Protein AF-A0A1M3N1G1-F1 (afdb_monomer_lite)

Structure (mmCIF, N/CA/C/O backbone):
data_AF-A0A1M3N1G1-F1
#
_entry.id   AF-A0A1M3N1G1-F1
#
loop_
_atom_site.group_PDB
_atom_site.id
_atom_site.type_symbol
_atom_site.label_atom_id
_atom_site.label_alt_id
_atom_site.label_comp_id
_atom_site.label_asym_id
_atom_site.label_entity_id
_atom_site.label_seq_id
_atom_site.pdbx_PDB_ins_code
_atom_site.Cartn_x
_atom_site.Cartn_y
_atom_site.Cartn_z
_atom_site.occupancy
_atom_site.B_iso_or_equiv
_atom_site.auth_seq_id
_atom_site.auth_comp_id
_atom_site.auth_asym_id
_atom_site.auth_atom_id
_atom_site.pdbx_PDB_model_num
ATOM 1 N N . MET A 1 1 ? -5.859 -15.012 -60.221 1.00 40.12 1 MET A N 1
ATOM 2 C CA . MET A 1 1 ? 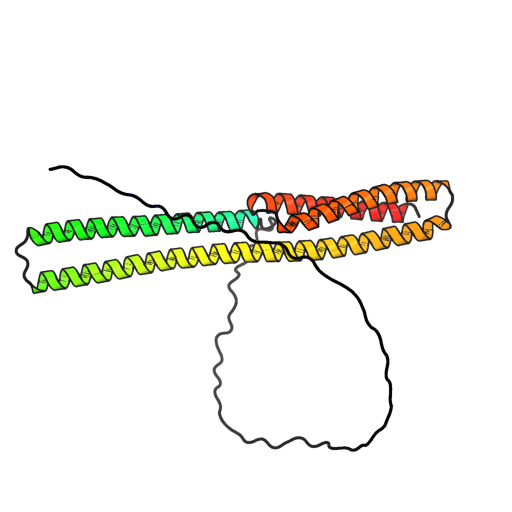-6.497 -16.161 -59.548 1.00 40.12 1 MET A CA 1
ATOM 3 C C . MET A 1 1 ? -6.657 -15.806 -58.085 1.00 40.12 1 MET A C 1
ATOM 5 O O . MET A 1 1 ? -5.671 -15.484 -57.440 1.00 40.12 1 MET A O 1
ATOM 9 N N . ALA A 1 2 ? -7.905 -15.737 -57.632 1.00 44.91 2 ALA A N 1
ATOM 10 C CA . ALA A 1 2 ? -8.282 -15.443 -56.256 1.00 44.91 2 ALA A CA 1
ATOM 11 C C . ALA A 1 2 ? -8.068 -16.668 -55.355 1.00 44.91 2 ALA A C 1
ATOM 13 O O . ALA A 1 2 ? -8.194 -17.787 -55.849 1.00 44.91 2 ALA A O 1
ATOM 14 N N . LEU A 1 3 ? -7.782 -16.433 -54.068 1.00 34.56 3 LEU A N 1
ATOM 15 C CA . LEU A 1 3 ? -8.517 -16.948 -52.896 1.00 34.56 3 LEU A CA 1
ATOM 16 C C . LEU A 1 3 ? -7.761 -16.581 -51.594 1.00 34.56 3 LEU A C 1
ATOM 18 O O . LEU A 1 3 ? -6.683 -17.090 -51.311 1.00 34.56 3 LEU A O 1
ATOM 22 N N . LEU A 1 4 ? -8.359 -15.677 -50.816 1.00 36.34 4 LEU A N 1
ATOM 23 C CA . LEU A 1 4 ? -8.302 -15.605 -49.342 1.00 36.34 4 LEU A CA 1
ATOM 24 C C . LEU A 1 4 ? -9.509 -16.415 -48.799 1.00 36.34 4 LEU A C 1
ATOM 26 O O . LEU A 1 4 ? -10.385 -16.736 -49.608 1.00 36.34 4 LEU A O 1
ATOM 30 N N . PRO A 1 5 ? -9.748 -16.557 -47.475 1.00 57.84 5 PRO A N 1
ATOM 31 C CA . PRO A 1 5 ? -8.885 -16.684 -46.280 1.00 57.84 5 PRO A CA 1
ATOM 32 C C . PRO A 1 5 ? -9.351 -17.868 -45.376 1.00 57.84 5 PRO A C 1
ATOM 34 O O . PRO A 1 5 ? -10.341 -18.514 -45.695 1.00 57.84 5 PRO A O 1
ATOM 37 N N . CYS A 1 6 ? -8.732 -18.117 -44.206 1.00 32.91 6 CYS A N 1
ATOM 38 C CA . CYS A 1 6 ? -9.476 -18.608 -43.025 1.00 32.91 6 CYS A CA 1
ATOM 39 C C . CYS A 1 6 ? -8.719 -18.435 -41.693 1.00 32.91 6 CYS A C 1
ATOM 41 O O . CYS A 1 6 ? -7.525 -18.696 -41.583 1.00 32.91 6 CYS A O 1
ATOM 43 N N . ARG A 1 7 ? -9.484 -17.977 -40.698 1.00 42.09 7 ARG A N 1
ATOM 44 C CA . ARG A 1 7 ? -9.179 -17.635 -39.300 1.00 42.09 7 ARG A CA 1
ATOM 45 C C . ARG A 1 7 ? -9.735 -18.753 -38.394 1.00 42.09 7 ARG A C 1
ATOM 47 O O . ARG A 1 7 ? -10.809 -19.258 -38.705 1.00 42.09 7 ARG A O 1
ATOM 54 N N . ALA A 1 8 ? -9.083 -19.053 -37.272 1.00 39.03 8 ALA A N 1
ATOM 55 C CA . ALA A 1 8 ? -9.649 -19.650 -36.045 1.00 39.03 8 ALA A CA 1
ATOM 56 C C . ALA A 1 8 ? -8.576 -19.435 -34.955 1.00 39.03 8 ALA A C 1
ATOM 58 O O . ALA A 1 8 ? -7.441 -19.847 -35.159 1.00 39.03 8 ALA A O 1
ATOM 59 N N . ASP A 1 9 ? -8.714 -18.604 -33.921 1.00 37.94 9 ASP A N 1
ATOM 60 C CA . ASP A 1 9 ? -9.719 -18.520 -32.851 1.00 37.94 9 ASP A CA 1
ATOM 61 C C . ASP A 1 9 ? -9.834 -19.822 -32.045 1.00 37.94 9 ASP A C 1
ATOM 63 O O . ASP A 1 9 ? -10.419 -20.810 -32.487 1.00 37.94 9 ASP A O 1
ATOM 67 N N . THR A 1 10 ? -9.234 -19.837 -30.853 1.00 39.66 10 THR A N 1
ATOM 68 C CA . THR A 1 10 ? -9.509 -20.852 -29.831 1.00 39.66 10 THR A CA 1
ATOM 69 C C . THR A 1 10 ? -9.445 -20.204 -28.453 1.00 39.66 10 THR A C 1
ATOM 71 O O . THR A 1 10 ? -8.402 -20.074 -27.820 1.00 39.66 10 THR A O 1
ATOM 74 N N . SER A 1 11 ? -10.623 -19.766 -28.025 1.00 32.56 11 SER A N 1
ATOM 75 C CA . SER A 1 11 ? -11.006 -19.516 -26.642 1.00 32.56 11 SER A CA 1
ATOM 76 C C . SER A 1 11 ? -11.078 -20.847 -25.886 1.00 32.56 11 SER A C 1
ATOM 78 O O . SER A 1 11 ? -11.728 -21.780 -26.357 1.00 32.56 11 SER A O 1
ATOM 80 N N . ILE A 1 12 ? -10.458 -20.938 -24.707 1.00 38.16 12 ILE A N 1
ATOM 81 C CA . ILE A 1 12 ? -10.764 -21.988 -23.728 1.00 38.16 12 ILE A CA 1
ATOM 82 C C . ILE A 1 12 ? -11.107 -21.310 -22.404 1.00 38.16 12 ILE A C 1
ATOM 84 O O . ILE A 1 12 ? -10.248 -20.844 -21.660 1.00 38.16 12 ILE A O 1
ATOM 88 N N . ARG A 1 13 ? -12.410 -21.280 -22.129 1.00 39.88 13 ARG A N 1
ATOM 89 C CA . ARG A 1 13 ? -13.014 -21.047 -20.820 1.00 39.88 13 ARG A CA 1
ATOM 90 C C . ARG A 1 13 ? -13.698 -22.358 -20.442 1.00 39.88 13 ARG A C 1
ATOM 92 O O . ARG A 1 13 ? -14.590 -22.793 -21.163 1.00 39.88 13 ARG A O 1
ATOM 99 N N . ALA A 1 14 ? -13.299 -22.978 -19.335 1.00 38.47 14 ALA A N 1
ATOM 100 C CA . ALA A 1 14 ? -14.033 -24.094 -18.747 1.00 38.47 14 ALA A CA 1
ATOM 101 C C . ALA A 1 14 ? -13.992 -24.006 -17.216 1.00 38.47 14 ALA A C 1
ATOM 103 O O . ALA A 1 14 ? -12.973 -24.216 -16.568 1.00 38.47 14 ALA A O 1
ATOM 104 N N . THR A 1 15 ? -15.152 -23.639 -16.689 1.00 40.06 15 THR A N 1
ATOM 105 C CA . THR A 1 15 ? -15.660 -23.773 -15.324 1.00 40.06 15 THR A CA 1
ATOM 106 C C . THR A 1 15 ? -15.926 -25.233 -14.955 1.00 40.06 15 THR A C 1
ATOM 108 O O . THR A 1 15 ? -16.437 -25.955 -15.805 1.00 40.06 15 THR A O 1
ATOM 111 N N . LEU A 1 16 ? -15.700 -25.615 -13.693 1.00 38.41 16 LEU A N 1
ATOM 112 C CA . LEU A 1 16 ? -16.352 -26.697 -12.918 1.00 38.41 16 LEU A CA 1
ATOM 113 C C . LEU A 1 16 ? -15.645 -26.722 -11.545 1.00 38.41 16 LEU A C 1
ATOM 115 O O . LEU A 1 16 ? -14.426 -26.646 -11.508 1.00 38.41 16 LEU A O 1
ATOM 119 N N . GLY A 1 17 ? -16.267 -26.803 -10.374 1.00 32.91 17 GLY A N 1
ATOM 120 C CA . GLY A 1 17 ? -17.639 -27.078 -9.973 1.00 32.91 17 GLY A CA 1
ATOM 121 C C . GLY A 1 17 ? -17.592 -27.563 -8.515 1.00 32.91 17 GLY A C 1
ATOM 122 O O . GLY A 1 17 ? -16.704 -28.332 -8.150 1.00 32.91 17 GLY A O 1
ATOM 123 N N . ASP A 1 18 ? -18.520 -27.070 -7.700 1.00 35.53 18 ASP A N 1
ATOM 124 C CA . ASP A 1 18 ? -18.745 -27.393 -6.287 1.00 35.53 18 ASP A CA 1
ATOM 125 C C . ASP A 1 18 ? -18.712 -28.887 -5.940 1.00 35.53 18 ASP A C 1
ATOM 127 O O . ASP A 1 18 ? -19.325 -29.695 -6.640 1.00 35.53 18 ASP A O 1
ATOM 131 N N . ARG A 1 19 ? -18.165 -29.225 -4.760 1.00 40.94 19 ARG A N 1
ATOM 132 C CA . ARG A 1 19 ? -18.683 -30.316 -3.911 1.00 40.94 19 ARG A CA 1
ATOM 133 C C . ARG A 1 19 ? -18.514 -30.019 -2.417 1.00 40.94 19 ARG A C 1
ATOM 135 O O . ARG A 1 19 ? -17.432 -30.125 -1.852 1.00 40.94 19 ARG A O 1
ATOM 142 N N . LEU A 1 20 ? -19.649 -29.701 -1.799 1.00 39.75 20 LEU A N 1
ATOM 143 C CA . LEU A 1 20 ? -19.955 -29.844 -0.375 1.00 39.75 20 LEU A CA 1
ATOM 144 C C . LEU A 1 20 ? -19.920 -31.323 0.050 1.00 39.75 20 LEU A C 1
ATOM 146 O O . LEU A 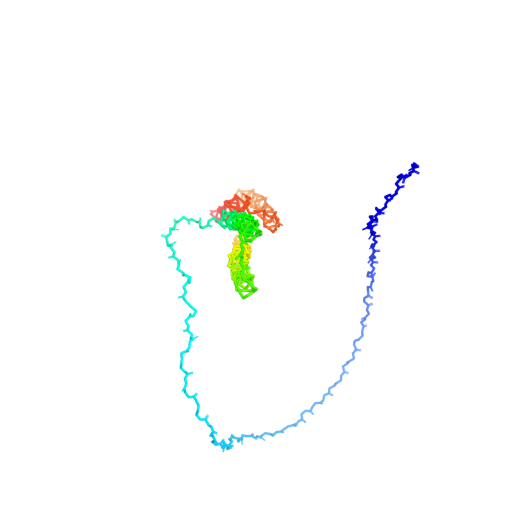1 20 ? -20.287 -32.193 -0.741 1.00 39.75 20 LEU A O 1
ATOM 150 N N . GLY A 1 21 ? -19.604 -31.591 1.323 1.00 32.72 21 GLY A N 1
ATOM 151 C CA . GLY A 1 21 ? -19.980 -32.854 1.970 1.00 32.72 21 GLY A CA 1
ATOM 152 C C . GLY A 1 21 ? -19.136 -33.277 3.173 1.00 32.72 21 GLY A C 1
ATOM 153 O O . GLY A 1 21 ? -18.279 -34.143 3.049 1.00 32.72 21 GLY A O 1
ATOM 154 N N . THR A 1 22 ? -19.431 -32.732 4.354 1.00 39.22 22 THR A N 1
ATOM 155 C CA . THR A 1 22 ? -19.208 -33.394 5.657 1.00 39.22 22 THR A CA 1
ATOM 156 C C . THR A 1 22 ? -20.232 -34.529 5.834 1.00 39.22 22 THR A C 1
ATOM 158 O O . THR A 1 22 ? -21.338 -34.405 5.299 1.00 39.22 22 THR A O 1
ATOM 161 N N . PRO A 1 23 ? -19.937 -35.607 6.597 1.00 47.75 23 PRO A N 1
ATOM 162 C CA . PRO A 1 23 ? -20.416 -35.626 7.991 1.00 47.75 23 PRO A CA 1
ATOM 163 C C . PRO A 1 23 ? -19.590 -36.442 9.026 1.00 47.75 23 PRO A C 1
ATOM 165 O O . PRO A 1 23 ? -18.907 -37.405 8.709 1.00 47.75 23 PRO A O 1
ATOM 168 N N . ALA A 1 24 ? -19.762 -36.024 10.289 1.00 35.22 24 ALA A N 1
ATOM 169 C CA . ALA A 1 24 ? -19.967 -36.784 11.539 1.00 35.22 24 ALA A CA 1
ATOM 170 C C . ALA A 1 24 ? -19.035 -37.937 12.009 1.00 35.22 24 ALA A C 1
ATOM 172 O O . ALA A 1 24 ? -19.050 -39.046 11.495 1.00 35.22 24 ALA A O 1
ATOM 173 N N . ALA A 1 25 ? -18.374 -37.658 13.143 1.00 36.47 25 ALA A N 1
ATOM 174 C CA . ALA A 1 25 ? -18.337 -38.391 14.424 1.00 36.47 25 ALA A CA 1
ATOM 175 C C . ALA A 1 25 ? -18.421 -39.938 14.480 1.00 36.47 25 ALA A C 1
ATOM 177 O O . ALA A 1 25 ? -19.470 -40.527 14.241 1.00 36.47 25 ALA A O 1
ATOM 178 N N . ALA A 1 26 ? -17.386 -40.549 15.074 1.00 37.34 26 ALA A N 1
ATOM 179 C CA . ALA A 1 26 ? -17.490 -41.752 15.908 1.00 37.34 26 ALA A CA 1
ATOM 180 C C . ALA A 1 26 ? -16.392 -41.750 16.994 1.00 37.34 26 ALA A C 1
ATOM 182 O O . ALA A 1 26 ? -15.303 -41.213 16.802 1.00 37.34 26 ALA A O 1
ATOM 183 N N . ARG A 1 27 ? -16.728 -42.300 18.161 1.00 35.31 27 ARG A N 1
ATOM 184 C CA . ARG A 1 27 ? -16.089 -42.151 19.476 1.00 35.31 27 ARG A CA 1
ATOM 185 C C . ARG A 1 27 ? -15.997 -43.538 20.112 1.00 35.31 27 ARG A C 1
ATOM 187 O O . ARG A 1 27 ? -17.064 -44.048 20.401 1.00 35.31 27 ARG A O 1
ATOM 194 N N . GLU A 1 28 ? -14.806 -44.063 20.416 1.00 37.12 28 GLU A N 1
ATOM 195 C CA . GLU A 1 28 ? -14.499 -45.093 21.450 1.00 37.12 28 GLU A CA 1
ATOM 196 C C . GLU A 1 28 ? -12.983 -44.992 21.750 1.00 37.12 28 GLU A C 1
ATOM 198 O O . GLU A 1 28 ? -12.188 -44.965 20.821 1.00 37.12 28 GLU A O 1
ATOM 203 N N . ARG A 1 29 ? -12.501 -44.573 22.931 1.00 37.38 29 ARG A N 1
ATOM 204 C CA . ARG A 1 29 ? -12.307 -45.268 24.227 1.00 37.38 29 ARG A CA 1
ATOM 205 C C . ARG A 1 29 ? -11.554 -46.611 24.168 1.00 37.38 29 ARG A C 1
ATOM 207 O O . ARG A 1 29 ? -12.109 -47.614 23.757 1.00 37.38 29 ARG A O 1
ATOM 214 N N . GLY A 1 30 ? -10.350 -46.617 24.748 1.00 32.62 30 GLY A N 1
ATOM 215 C CA . GLY A 1 30 ? -9.610 -47.802 25.193 1.00 32.62 30 GLY A CA 1
ATOM 216 C C . GLY A 1 30 ? -8.322 -47.389 25.913 1.00 32.62 30 GLY A C 1
ATOM 217 O O . GLY A 1 30 ? -7.432 -46.823 25.291 1.00 32.62 30 GLY A O 1
ATOM 218 N N . ALA A 1 31 ? -8.270 -47.602 27.227 1.00 36.38 31 ALA A N 1
ATOM 219 C CA . ALA A 1 31 ? -7.136 -47.337 28.112 1.00 36.38 31 ALA A CA 1
ATOM 220 C C . ALA A 1 31 ? -6.399 -48.644 28.439 1.00 36.38 31 ALA A C 1
ATOM 222 O O . ALA A 1 31 ? -7.059 -49.677 28.525 1.00 36.38 31 ALA A O 1
ATOM 223 N N . SER A 1 32 ? -5.090 -48.581 28.709 1.00 36.88 32 SER A N 1
ATOM 224 C CA . SER A 1 32 ? -4.394 -49.531 29.595 1.00 36.88 32 SER A CA 1
ATOM 225 C C . SER A 1 32 ? -2.956 -49.088 29.905 1.00 36.88 32 SER A C 1
ATOM 227 O O . SER A 1 32 ? -2.246 -48.587 29.036 1.00 36.88 32 SER A O 1
ATOM 229 N N . ASP A 1 33 ? -2.601 -49.289 31.172 1.00 35.94 33 ASP A N 1
ATOM 230 C CA . ASP A 1 33 ? -1.444 -48.842 31.954 1.00 35.94 33 ASP A CA 1
ATOM 231 C C . ASP A 1 33 ? -0.079 -49.496 31.646 1.00 35.94 33 ASP A C 1
ATOM 233 O O . ASP A 1 33 ? -0.000 -50.549 31.018 1.00 35.94 33 ASP A O 1
ATOM 237 N N . GLY A 1 34 ? 0.973 -48.932 32.267 1.00 33.72 34 GLY A N 1
ATOM 238 C CA . GLY A 1 34 ? 2.071 -49.701 32.885 1.00 33.72 34 GLY A CA 1
ATOM 239 C C . GLY A 1 34 ? 3.484 -49.335 32.401 1.00 33.72 34 GLY A C 1
ATOM 240 O O . GLY A 1 34 ? 3.869 -49.736 31.314 1.00 33.72 34 GLY A O 1
ATOM 241 N N . THR A 1 35 ? 4.250 -48.466 33.077 1.00 34.19 35 THR A N 1
ATOM 242 C CA . THR A 1 35 ? 5.142 -48.720 34.244 1.00 34.19 35 THR A CA 1
ATOM 243 C C . THR A 1 35 ? 6.634 -48.879 33.868 1.00 34.19 35 THR A C 1
ATOM 245 O O . THR A 1 35 ? 7.048 -49.898 33.337 1.00 34.19 35 THR A O 1
ATOM 248 N N . SER A 1 36 ? 7.393 -47.818 34.201 1.00 37.31 36 SER A N 1
ATOM 249 C CA . SER A 1 36 ? 8.794 -47.655 34.677 1.00 37.31 36 SER A CA 1
ATOM 250 C C . SER A 1 36 ? 9.934 -48.636 34.345 1.00 37.31 36 SER A C 1
ATOM 252 O O . SER A 1 36 ? 9.771 -49.838 34.506 1.00 37.31 36 SER A O 1
ATOM 254 N N . ILE A 1 37 ? 11.125 -48.054 34.103 1.00 37.53 37 ILE A N 1
ATOM 255 C CA . ILE A 1 37 ? 12.520 -48.313 34.588 1.00 37.53 37 ILE A CA 1
ATOM 256 C C . ILE A 1 37 ? 13.410 -47.459 33.640 1.00 37.53 37 ILE A C 1
ATOM 258 O O . ILE A 1 37 ? 13.129 -47.438 32.451 1.00 37.53 37 ILE A O 1
ATOM 262 N N . GLY A 1 38 ? 14.445 -46.683 33.968 1.00 31.45 38 GLY A N 1
ATOM 263 C CA . GLY A 1 38 ? 15.331 -46.497 35.115 1.00 31.45 38 GLY A CA 1
ATOM 264 C C . GLY A 1 38 ? 16.732 -46.130 34.563 1.00 31.45 38 GLY A C 1
ATOM 265 O O . GLY A 1 38 ? 17.077 -46.580 33.475 1.00 31.45 38 GLY A O 1
ATOM 266 N N . ALA A 1 39 ? 17.507 -45.367 35.342 1.00 34.88 39 ALA A N 1
ATOM 267 C CA . ALA A 1 39 ? 18.973 -45.188 35.298 1.00 34.88 39 ALA A CA 1
ATOM 268 C C . ALA A 1 39 ? 19.630 -44.224 34.270 1.00 34.88 39 ALA A C 1
ATOM 270 O O . ALA A 1 39 ? 19.704 -44.486 33.074 1.00 34.88 39 ALA A O 1
ATOM 271 N N . ASP A 1 40 ? 20.142 -43.114 34.820 1.00 34.47 40 ASP A N 1
ATOM 272 C CA . ASP A 1 40 ? 21.564 -42.723 34.913 1.00 34.47 40 ASP A 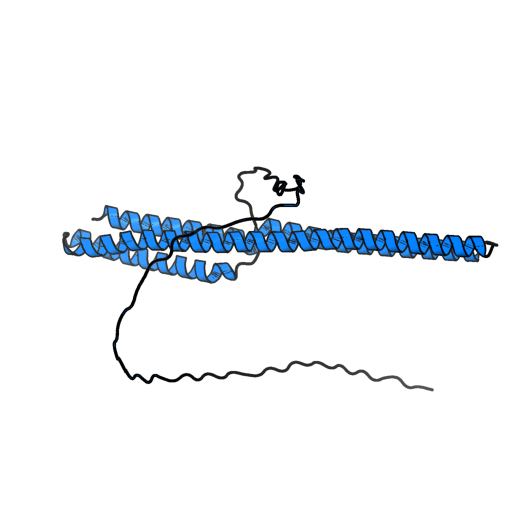CA 1
ATOM 273 C C . ASP A 1 40 ? 22.469 -42.762 33.666 1.00 34.47 40 ASP A C 1
ATOM 275 O O . ASP A 1 40 ? 22.670 -43.800 33.040 1.00 34.47 40 ASP A O 1
ATOM 279 N N . GLY A 1 41 ? 23.154 -41.641 33.391 1.00 35.03 41 GLY A N 1
ATOM 280 C CA . GLY A 1 41 ? 24.261 -41.620 32.429 1.00 35.03 41 GLY A CA 1
ATOM 281 C C . GLY A 1 41 ? 24.756 -40.234 32.021 1.00 35.03 41 GLY A C 1
ATOM 282 O O . GLY A 1 41 ? 24.662 -39.854 30.860 1.00 35.03 41 GLY A O 1
ATOM 283 N N . GLU A 1 42 ? 25.290 -39.478 32.975 1.00 38.66 42 GLU A N 1
ATOM 284 C CA . GLU A 1 42 ? 26.151 -38.317 32.738 1.00 38.66 42 GLU A CA 1
ATOM 285 C C . GLU A 1 42 ? 27.475 -38.781 32.097 1.00 38.66 42 GLU A C 1
ATOM 287 O O . GLU A 1 42 ? 28.118 -39.662 32.658 1.00 38.66 42 GLU A O 1
ATOM 292 N N . LEU A 1 43 ? 27.875 -38.227 30.938 1.00 35.94 43 LEU A N 1
ATOM 293 C CA . LEU A 1 43 ? 29.277 -38.079 30.489 1.00 35.94 43 LEU A CA 1
ATOM 294 C C . LEU A 1 43 ? 29.348 -37.359 29.128 1.00 35.94 43 LEU A C 1
ATOM 296 O O . LEU A 1 43 ? 28.858 -37.832 28.106 1.00 35.94 43 LEU A O 1
ATOM 300 N N . ASN A 1 44 ? 29.989 -36.194 29.144 1.00 36.78 44 ASN A N 1
ATOM 301 C CA . ASN A 1 44 ? 30.371 -35.382 27.985 1.00 36.78 44 ASN A CA 1
ATOM 302 C C . ASN A 1 44 ? 31.825 -35.753 27.548 1.00 36.78 44 ASN A C 1
ATOM 304 O O . ASN A 1 44 ? 32.447 -36.598 28.191 1.00 36.78 44 ASN A O 1
ATOM 308 N N . PRO A 1 45 ? 32.398 -35.191 26.464 1.00 53.19 45 PRO A N 1
ATOM 309 C CA . PRO A 1 45 ? 32.843 -35.920 25.270 1.00 53.19 45 PRO A CA 1
ATOM 310 C C . PRO A 1 45 ? 34.380 -35.956 25.102 1.00 53.19 45 PRO A C 1
ATOM 312 O O . PRO A 1 45 ? 35.112 -35.391 25.917 1.00 53.19 45 PRO A O 1
ATOM 315 N N . PRO A 1 46 ? 34.890 -36.476 23.967 1.00 45.88 46 PRO A N 1
ATOM 316 C CA . PRO A 1 46 ? 36.110 -35.911 23.398 1.00 45.88 46 PRO A CA 1
ATOM 317 C C . PRO A 1 46 ? 35.947 -35.440 21.945 1.00 45.88 46 PRO A C 1
ATOM 319 O O . PRO A 1 46 ? 35.467 -36.143 21.059 1.00 45.88 46 PRO A O 1
ATOM 322 N N . THR A 1 47 ? 36.428 -34.221 21.712 1.00 45.53 47 THR A N 1
ATOM 323 C CA . THR A 1 47 ? 36.738 -33.633 20.402 1.00 45.53 47 THR A CA 1
ATOM 324 C C . THR A 1 47 ? 37.876 -34.406 19.717 1.00 45.53 47 THR A C 1
ATOM 326 O O . THR A 1 47 ? 38.754 -34.937 20.402 1.00 45.53 47 THR A O 1
ATOM 329 N N . PRO A 1 48 ? 37.996 -34.309 18.381 1.00 46.94 48 PRO A N 1
ATOM 330 C CA . PRO A 1 48 ? 39.282 -33.843 17.877 1.00 46.94 48 PRO A CA 1
ATOM 331 C C . PRO A 1 48 ? 39.194 -32.695 16.867 1.00 46.94 48 PRO A C 1
ATOM 333 O O . PRO A 1 48 ? 38.231 -32.483 16.138 1.00 46.94 48 PRO A O 1
ATOM 336 N N . ARG A 1 49 ? 40.288 -31.944 16.933 1.00 37.31 49 ARG A N 1
ATOM 337 C CA . ARG A 1 49 ? 40.682 -30.692 16.298 1.00 37.31 49 ARG A CA 1
ATOM 338 C C . ARG A 1 49 ? 40.607 -30.696 14.768 1.00 37.31 49 ARG A C 1
ATOM 340 O O . ARG A 1 49 ? 41.068 -31.633 14.131 1.00 37.31 49 ARG A O 1
ATOM 347 N N . GLY A 1 50 ? 40.304 -29.512 14.235 1.00 32.03 50 GLY A N 1
ATOM 348 C CA . GLY A 1 50 ? 41.160 -28.901 13.218 1.00 32.03 50 GLY A CA 1
ATOM 349 C C . GLY A 1 50 ? 40.501 -28.623 11.873 1.00 32.03 50 GLY A C 1
ATOM 350 O O . GLY A 1 50 ? 40.586 -29.446 10.977 1.00 32.03 50 GLY A O 1
ATOM 351 N N . GLN A 1 51 ? 39.986 -27.408 11.691 1.00 39.81 51 GLN A N 1
ATOM 352 C CA . GLN A 1 51 ? 40.566 -26.466 10.728 1.00 39.81 51 GLN A CA 1
ATOM 353 C C . GLN A 1 51 ? 39.947 -25.077 10.899 1.00 39.81 51 GLN A C 1
ATOM 355 O O . GLN A 1 51 ? 38.738 -24.879 10.958 1.00 39.81 51 GLN A O 1
ATOM 360 N N . THR A 1 52 ? 40.845 -24.116 11.035 1.00 42.53 52 THR A N 1
ATOM 361 C CA . THR A 1 52 ? 40.618 -22.682 11.091 1.00 42.53 52 THR A CA 1
ATOM 362 C C . THR A 1 52 ? 40.250 -22.146 9.713 1.00 42.53 52 THR A C 1
ATOM 364 O O . THR A 1 52 ? 41.060 -22.264 8.799 1.00 42.53 52 THR A O 1
ATOM 367 N N . MET A 1 53 ? 39.131 -21.434 9.600 1.00 35.62 53 MET A N 1
ATOM 368 C CA . MET A 1 53 ? 39.043 -20.263 8.726 1.00 35.62 53 MET A CA 1
ATOM 369 C C . MET A 1 53 ? 38.283 -19.160 9.460 1.00 35.62 53 MET A C 1
ATOM 371 O O . MET A 1 53 ? 37.061 -19.168 9.568 1.00 35.62 53 MET A O 1
ATOM 375 N N . LYS A 1 54 ? 39.058 -18.226 10.019 1.00 38.62 54 LYS A N 1
ATOM 376 C CA . LYS A 1 54 ? 38.604 -16.883 10.364 1.00 38.62 54 LYS A CA 1
ATOM 377 C C . LYS A 1 54 ? 38.614 -16.055 9.080 1.00 38.62 54 LYS A C 1
ATOM 379 O O . LYS A 1 54 ? 39.674 -15.891 8.489 1.00 38.62 54 LYS A O 1
ATOM 384 N N . LEU A 1 55 ? 37.442 -15.566 8.702 1.00 42.75 55 LEU A N 1
ATOM 385 C CA . LEU A 1 55 ? 37.144 -14.442 7.806 1.00 42.75 55 LEU A CA 1
ATOM 386 C C . LEU A 1 55 ? 35.636 -14.231 8.018 1.00 42.75 55 LEU A C 1
ATOM 388 O O . LEU A 1 55 ? 34.812 -14.916 7.433 1.00 42.75 55 LEU A O 1
ATOM 392 N N . GLU A 1 56 ? 35.208 -13.576 9.096 1.00 40.75 56 GLU A N 1
ATOM 393 C CA . GLU A 1 56 ? 35.124 -12.115 9.193 1.00 40.75 56 GLU A CA 1
ATOM 394 C C . GLU A 1 56 ? 34.874 -11.423 7.846 1.00 40.75 56 GLU A C 1
ATOM 396 O O . GLU A 1 56 ? 35.717 -11.469 6.953 1.00 40.75 56 GLU A O 1
ATOM 401 N N . ARG A 1 57 ? 33.760 -10.672 7.817 1.00 40.22 57 ARG A N 1
ATOM 402 C CA . ARG A 1 57 ? 33.324 -9.669 6.826 1.00 40.22 57 ARG A CA 1
ATOM 403 C C . ARG A 1 57 ? 32.405 -10.184 5.716 1.00 40.22 57 ARG A C 1
ATOM 405 O O . ARG A 1 57 ? 32.859 -10.520 4.637 1.00 40.22 57 ARG A O 1
ATOM 412 N N . LEU A 1 58 ? 31.096 -10.130 5.974 1.00 35.25 58 LEU A N 1
ATOM 413 C CA . LEU A 1 58 ? 30.153 -9.226 5.284 1.00 35.25 58 LEU A CA 1
ATOM 414 C C . LEU A 1 58 ? 28.733 -9.444 5.837 1.00 35.25 58 LEU A C 1
ATOM 416 O O . LEU A 1 58 ? 27.820 -9.902 5.163 1.00 35.25 58 LEU A O 1
ATOM 420 N N . ALA A 1 59 ? 28.554 -9.099 7.111 1.00 43.00 59 ALA A N 1
ATOM 421 C CA . ALA A 1 59 ? 27.251 -8.733 7.643 1.00 43.00 59 ALA A CA 1
ATOM 422 C C . ALA A 1 59 ? 27.201 -7.202 7.671 1.00 43.00 59 ALA A C 1
ATOM 424 O O . ALA A 1 59 ? 27.642 -6.587 8.635 1.00 43.00 59 ALA A O 1
ATOM 425 N N . VAL A 1 60 ? 26.728 -6.595 6.583 1.00 34.59 60 VAL A N 1
ATOM 426 C CA . VAL A 1 60 ? 26.224 -5.212 6.571 1.00 34.59 60 VAL A CA 1
ATOM 427 C C . VAL A 1 60 ? 24.945 -5.221 5.740 1.00 34.59 60 VAL A C 1
ATOM 429 O O . VAL A 1 60 ? 24.874 -4.759 4.607 1.00 34.59 60 VAL A O 1
ATOM 432 N N . VAL A 1 61 ? 23.925 -5.842 6.329 1.00 45.25 61 VAL A N 1
ATOM 433 C CA . VAL A 1 61 ? 22.523 -5.528 6.066 1.00 45.25 61 VAL A CA 1
ATOM 434 C C . VAL A 1 61 ? 22.271 -4.193 6.759 1.00 45.25 61 VAL A C 1
ATOM 436 O O . VAL A 1 61 ? 21.866 -4.183 7.912 1.00 45.25 61 VAL A O 1
ATOM 439 N N . THR A 1 62 ? 22.590 -3.071 6.114 1.00 41.81 62 THR A N 1
ATOM 440 C CA . THR A 1 62 ? 22.189 -1.733 6.585 1.00 41.81 62 THR A CA 1
ATOM 441 C C . THR A 1 62 ? 22.413 -0.681 5.501 1.00 41.81 62 THR A C 1
ATOM 443 O O . THR A 1 62 ? 23.436 -0.007 5.457 1.00 41.81 62 THR A O 1
ATOM 446 N N . ALA A 1 63 ? 21.402 -0.497 4.657 1.00 38.97 63 ALA A N 1
ATOM 447 C CA . ALA A 1 63 ? 21.082 0.811 4.086 1.00 38.97 63 ALA A CA 1
ATOM 448 C C . ALA A 1 63 ? 19.576 0.904 3.777 1.00 38.97 63 ALA A C 1
ATOM 450 O O . ALA A 1 63 ? 19.168 1.379 2.726 1.00 38.97 63 ALA A O 1
ATOM 451 N N . LEU A 1 64 ? 18.734 0.473 4.727 1.00 42.31 64 LEU A N 1
ATOM 452 C CA . LEU A 1 64 ? 17.416 1.086 4.910 1.00 42.31 64 LEU A CA 1
ATOM 453 C C . LEU A 1 64 ? 17.676 2.492 5.463 1.00 42.31 64 LEU A C 1
ATOM 455 O O . LEU A 1 64 ? 17.639 2.728 6.671 1.00 42.31 64 LEU A O 1
ATOM 459 N N . ALA A 1 65 ? 18.063 3.406 4.575 1.00 41.19 65 ALA A N 1
ATOM 460 C CA . ALA A 1 65 ? 18.192 4.812 4.898 1.00 41.19 65 ALA A CA 1
ATOM 461 C C . ALA A 1 65 ? 16.780 5.387 5.038 1.00 41.19 65 ALA A C 1
ATOM 463 O O . ALA A 1 65 ? 16.168 5.852 4.082 1.00 41.19 65 ALA A O 1
ATOM 464 N N . LEU A 1 66 ? 16.278 5.308 6.270 1.00 44.25 66 LEU A N 1
ATOM 465 C CA . LEU A 1 66 ? 15.210 6.140 6.796 1.00 44.25 66 LEU A CA 1
ATOM 466 C C . LEU A 1 66 ? 15.547 7.615 6.536 1.00 44.25 66 LEU A C 1
ATOM 468 O O . LEU A 1 66 ? 16.260 8.246 7.318 1.00 44.25 66 LEU A O 1
ATOM 472 N N . SER A 1 67 ? 15.007 8.189 5.465 1.00 40.94 67 SER A N 1
ATOM 473 C CA . SER A 1 67 ? 14.766 9.624 5.417 1.00 40.94 67 SER A CA 1
ATOM 474 C C . SER A 1 67 ? 13.544 9.906 6.287 1.00 40.94 67 SER A C 1
ATOM 476 O O . SER A 1 67 ? 12.390 9.680 5.927 1.00 40.94 67 SER A O 1
ATOM 478 N N . ALA A 1 68 ? 13.834 10.365 7.500 1.00 40.47 68 ALA A N 1
ATOM 479 C CA . ALA A 1 68 ? 12.869 10.938 8.412 1.00 40.47 68 ALA A CA 1
ATOM 480 C C . ALA A 1 68 ? 12.222 12.179 7.776 1.00 40.47 68 ALA A C 1
ATOM 482 O O . ALA A 1 68 ? 12.709 13.298 7.905 1.00 40.47 68 ALA A O 1
ATOM 483 N N . ALA A 1 69 ? 11.079 11.975 7.135 1.00 36.91 69 ALA A N 1
ATOM 484 C CA . ALA A 1 69 ? 9.955 12.874 7.293 1.00 36.91 69 ALA A CA 1
ATOM 485 C C . ALA A 1 69 ? 8.937 12.109 8.137 1.00 36.91 69 ALA A C 1
ATOM 487 O O . ALA A 1 69 ? 8.359 11.128 7.680 1.00 36.91 69 ALA A O 1
ATOM 488 N N . ALA A 1 70 ? 8.716 12.544 9.377 1.00 36.22 70 ALA A N 1
ATOM 489 C CA . ALA A 1 70 ? 7.538 12.159 10.147 1.00 36.22 70 ALA A CA 1
ATOM 490 C C . ALA A 1 70 ? 6.296 12.835 9.531 1.00 36.22 70 ALA A C 1
ATOM 492 O O . ALA A 1 70 ? 5.650 13.684 10.128 1.00 36.22 70 ALA A O 1
ATOM 493 N N . CYS A 1 71 ? 6.010 12.493 8.281 1.00 42.12 71 CYS A N 1
ATOM 494 C CA . CYS A 1 71 ? 4.666 12.402 7.748 1.00 42.12 71 CYS A CA 1
ATOM 495 C C . CYS A 1 71 ? 4.368 10.905 7.766 1.00 42.12 71 CYS A C 1
ATOM 497 O O . CYS A 1 71 ? 5.239 10.123 7.390 1.00 42.12 71 CYS A O 1
ATOM 499 N N . ALA A 1 72 ? 3.196 10.488 8.250 1.00 57.69 72 ALA A N 1
ATOM 500 C CA . ALA A 1 72 ? 2.791 9.085 8.188 1.00 57.69 72 ALA A CA 1
ATOM 501 C C . ALA A 1 72 ? 3.113 8.538 6.787 1.00 57.69 72 ALA A C 1
ATOM 503 O O . ALA A 1 72 ? 2.634 9.089 5.795 1.00 57.69 72 ALA A O 1
ATOM 504 N N . ALA A 1 73 ? 4.009 7.549 6.705 1.00 68.81 73 ALA A N 1
ATOM 505 C CA . ALA A 1 73 ? 4.455 7.015 5.428 1.00 68.81 73 ALA A CA 1
ATOM 506 C C . ALA A 1 73 ? 3.228 6.496 4.670 1.00 68.81 73 ALA A C 1
ATOM 508 O O . ALA A 1 73 ? 2.566 5.563 5.116 1.00 68.81 73 ALA A O 1
ATOM 509 N N . ASP A 1 74 ? 2.898 7.139 3.554 1.00 85.81 74 ASP A N 1
ATOM 510 C CA . ASP A 1 74 ? 1.751 6.777 2.731 1.00 85.81 74 ASP A CA 1
ATOM 511 C C . ASP A 1 74 ? 2.156 5.610 1.824 1.00 85.81 74 ASP A C 1
ATOM 513 O O . ASP A 1 74 ? 2.703 5.805 0.735 1.00 85.81 74 ASP A O 1
ATOM 517 N N . ARG A 1 75 ? 1.959 4.378 2.311 1.00 91.19 75 ARG A N 1
ATOM 518 C CA . ARG A 1 75 ? 2.349 3.162 1.577 1.00 91.19 75 ARG A CA 1
ATOM 519 C C . ARG A 1 75 ? 1.597 3.003 0.261 1.00 91.19 75 ARG A C 1
ATOM 521 O O . ARG A 1 75 ? 2.171 2.494 -0.696 1.00 91.19 75 ARG A O 1
ATOM 528 N N . GLY A 1 76 ? 0.370 3.516 0.185 1.00 91.06 76 GLY A N 1
ATOM 529 C CA . GLY A 1 76 ? -0.405 3.563 -1.050 1.00 91.06 76 GLY A CA 1
ATOM 530 C C . GLY A 1 76 ? 0.300 4.383 -2.130 1.00 91.06 76 GLY A C 1
ATOM 531 O O . GLY A 1 76 ? 0.537 3.897 -3.238 1.00 91.06 76 GLY A O 1
ATOM 532 N N . LYS A 1 77 ? 0.745 5.596 -1.780 1.00 93.00 77 LYS A N 1
ATOM 533 C CA . LYS A 1 77 ? 1.534 6.449 -2.685 1.00 93.00 77 LYS A CA 1
ATOM 534 C C . LYS A 1 77 ? 2.878 5.842 -3.069 1.00 93.00 77 LYS A C 1
ATOM 536 O O . LYS A 1 77 ? 3.302 6.020 -4.205 1.00 93.00 77 LYS A O 1
ATOM 541 N N . GLN A 1 78 ? 3.547 5.136 -2.158 1.00 93.56 78 GLN A N 1
ATOM 542 C CA . GLN A 1 78 ? 4.828 4.486 -2.465 1.00 93.56 78 GLN A CA 1
ATOM 543 C C . GLN A 1 78 ? 4.671 3.390 -3.519 1.00 93.56 78 GLN A C 1
ATOM 545 O O . GLN A 1 78 ? 5.446 3.355 -4.471 1.00 93.56 78 GLN A O 1
ATOM 550 N N . VAL A 1 79 ? 3.631 2.558 -3.403 1.00 95.75 79 VAL A N 1
ATOM 551 C CA . VAL A 1 79 ? 3.297 1.563 -4.433 1.00 95.75 79 VAL A CA 1
ATOM 552 C C . VAL A 1 79 ? 3.050 2.246 -5.780 1.00 95.75 79 VAL A C 1
ATOM 554 O O . VAL A 1 79 ? 3.627 1.836 -6.783 1.00 95.75 79 VAL A O 1
ATOM 557 N N . LYS A 1 80 ? 2.270 3.334 -5.808 1.00 94.88 80 LYS A N 1
ATOM 558 C CA . LYS A 1 80 ? 2.012 4.084 -7.049 1.00 94.88 80 LYS A CA 1
ATOM 559 C C . LYS A 1 80 ? 3.260 4.716 -7.656 1.00 94.88 80 LYS A C 1
ATOM 561 O O . LYS A 1 80 ? 3.395 4.718 -8.875 1.00 94.88 80 LYS A O 1
ATOM 566 N N . SER A 1 81 ? 4.160 5.244 -6.827 1.00 94.62 81 SER A N 1
ATOM 567 C CA . SER A 1 81 ? 5.438 5.789 -7.294 1.00 94.62 81 SER A CA 1
ATOM 568 C C . SER A 1 81 ? 6.275 4.700 -7.957 1.00 94.62 81 SER A C 1
ATOM 570 O O . SER A 1 81 ? 6.726 4.887 -9.080 1.00 94.62 81 SER A O 1
ATOM 572 N N . ALA A 1 82 ? 6.389 3.532 -7.320 1.00 95.75 82 ALA A N 1
ATOM 573 C CA . ALA A 1 82 ? 7.130 2.404 -7.873 1.00 95.75 82 ALA A CA 1
ATOM 574 C C . ALA A 1 82 ? 6.506 1.877 -9.183 1.00 95.75 82 ALA A C 1
ATOM 576 O O . ALA A 1 82 ? 7.221 1.550 -10.127 1.00 95.75 82 ALA A O 1
ATOM 577 N N . GLU A 1 83 ? 5.171 1.823 -9.286 1.00 95.81 83 GLU A N 1
ATOM 578 C CA . GLU A 1 83 ? 4.477 1.444 -10.530 1.00 95.81 83 GLU A CA 1
ATOM 579 C C . GLU A 1 83 ? 4.730 2.450 -11.666 1.00 95.81 83 GLU A C 1
ATOM 581 O O . GLU A 1 83 ? 4.902 2.061 -12.829 1.00 95.81 83 GLU A O 1
ATOM 586 N N . ALA A 1 84 ? 4.766 3.744 -11.338 1.00 97.06 84 ALA A N 1
ATOM 587 C CA . ALA A 1 84 ? 5.077 4.801 -12.293 1.00 97.06 84 ALA A CA 1
ATOM 588 C C . ALA A 1 84 ? 6.541 4.733 -12.756 1.00 97.06 84 ALA A C 1
ATOM 590 O O . ALA A 1 84 ? 6.800 4.844 -13.955 1.00 97.06 84 ALA A O 1
ATOM 591 N N . GLU A 1 85 ? 7.475 4.490 -11.836 1.00 96.19 85 GLU A N 1
ATOM 592 C CA . GLU A 1 85 ? 8.896 4.286 -12.135 1.00 96.19 85 GLU A CA 1
ATOM 593 C C . GLU A 1 85 ? 9.104 3.064 -13.032 1.00 96.19 85 GLU A C 1
ATOM 595 O O . GLU A 1 85 ? 9.733 3.188 -14.079 1.00 96.19 85 GLU A O 1
ATOM 600 N N . LEU A 1 86 ? 8.476 1.922 -12.728 1.00 96.75 86 LEU A N 1
ATOM 601 C CA . LEU A 1 86 ? 8.518 0.744 -13.601 1.00 96.75 86 LEU A CA 1
ATOM 602 C C . LEU A 1 86 ? 8.008 1.056 -15.012 1.00 96.75 86 LEU A C 1
ATOM 604 O O . LEU A 1 86 ? 8.628 0.670 -16.002 1.00 96.75 86 LEU A O 1
ATOM 608 N N . THR A 1 87 ? 6.889 1.773 -15.113 1.00 97.06 87 THR A N 1
ATOM 609 C CA . THR A 1 87 ? 6.339 2.171 -16.415 1.00 97.06 87 THR A CA 1
ATOM 610 C C . THR A 1 87 ? 7.307 3.084 -17.175 1.00 97.06 87 THR A C 1
ATOM 612 O O . THR A 1 87 ? 7.437 2.957 -18.394 1.00 97.06 87 THR A O 1
ATOM 615 N N . SER A 1 88 ? 7.992 3.989 -16.472 1.00 96.94 88 SER A N 1
ATOM 616 C CA . SER A 1 88 ? 9.008 4.876 -17.045 1.00 96.94 88 SER A CA 1
ATOM 617 C C . SER A 1 88 ? 10.223 4.094 -17.550 1.00 96.94 88 SER A C 1
ATOM 619 O O . SER A 1 88 ? 10.608 4.258 -18.706 1.00 96.94 88 SER A O 1
ATOM 621 N N . GLU A 1 89 ? 10.771 3.187 -16.739 1.00 95.88 89 GLU A N 1
ATOM 622 C CA . GLU A 1 89 ? 11.915 2.338 -17.099 1.00 95.88 89 GLU A CA 1
ATOM 623 C C . GLU A 1 89 ? 11.603 1.438 -18.304 1.00 95.88 89 GLU A C 1
ATOM 625 O O . GLU A 1 89 ? 12.402 1.315 -19.234 1.00 95.88 89 GLU A O 1
ATOM 630 N N . GLU A 1 90 ? 10.398 0.858 -18.366 1.00 96.62 90 GLU A N 1
ATOM 631 C CA . GLU A 1 90 ? 9.969 0.072 -19.528 1.00 96.62 90 GLU A CA 1
ATOM 632 C C . GLU A 1 90 ? 9.856 0.921 -20.803 1.00 96.62 90 GLU A C 1
ATOM 634 O O . GLU A 1 90 ? 10.148 0.436 -21.903 1.00 96.62 90 GLU A O 1
ATOM 639 N N . GLN A 1 91 ? 9.424 2.180 -20.689 1.00 97.50 91 GLN A N 1
ATOM 640 C CA . GLN A 1 91 ? 9.366 3.101 -21.824 1.00 97.50 91 GLN A CA 1
ATOM 641 C C . GLN A 1 91 ? 10.764 3.530 -22.273 1.00 97.50 91 GLN A C 1
ATOM 643 O O . GLN A 1 91 ? 11.029 3.539 -23.478 1.00 97.50 91 GLN A O 1
ATOM 648 N N . GLU A 1 92 ? 11.656 3.834 -21.332 1.00 95.56 92 GLU A N 1
ATOM 649 C CA . GLU A 1 92 ? 13.037 4.216 -21.613 1.00 95.56 92 GLU A CA 1
ATOM 650 C C . GLU A 1 92 ? 13.809 3.072 -22.281 1.00 95.56 92 GLU A C 1
ATOM 652 O O . GLU A 1 92 ? 14.413 3.280 -23.336 1.00 95.56 92 GLU A O 1
ATOM 657 N N . ALA A 1 93 ? 13.715 1.847 -21.754 1.00 95.38 93 ALA A N 1
ATOM 658 C CA . ALA A 1 93 ? 14.345 0.670 -22.350 1.00 95.38 93 ALA A CA 1
ATOM 659 C C . ALA A 1 93 ? 13.867 0.442 -23.798 1.00 95.38 93 ALA A C 1
ATOM 661 O O . ALA A 1 93 ? 14.676 0.237 -24.707 1.00 95.38 93 ALA A O 1
ATOM 662 N N . ARG A 1 94 ? 12.555 0.567 -24.054 1.00 96.06 94 ARG A N 1
ATOM 663 C CA . ARG A 1 94 ? 11.987 0.462 -25.413 1.00 96.06 94 ARG A CA 1
ATOM 664 C C . ARG A 1 94 ? 12.436 1.599 -26.329 1.00 96.06 94 ARG A C 1
ATOM 666 O O . ARG A 1 94 ? 12.604 1.378 -27.529 1.00 96.06 94 ARG A O 1
ATOM 673 N N . ALA A 1 95 ? 12.581 2.814 -25.804 1.00 97.06 95 ALA A N 1
ATOM 674 C CA . ALA A 1 95 ? 13.047 3.961 -26.574 1.00 97.06 95 ALA A CA 1
ATOM 675 C C . ALA A 1 95 ? 14.518 3.790 -26.979 1.00 97.06 95 ALA A C 1
ATOM 677 O O . ALA A 1 95 ? 14.831 3.920 -28.164 1.00 97.06 95 ALA A O 1
ATOM 678 N N . LYS A 1 96 ? 15.386 3.401 -26.034 1.00 95.12 96 LYS A N 1
ATOM 679 C CA . LYS A 1 96 ? 16.805 3.105 -26.285 1.00 95.12 96 LYS A CA 1
ATOM 680 C C . LYS A 1 96 ? 16.979 1.975 -27.296 1.00 95.12 96 LYS A C 1
ATOM 682 O O . LYS A 1 96 ? 17.776 2.109 -28.222 1.00 95.12 96 LYS A O 1
ATOM 687 N N . GLN A 1 97 ? 16.180 0.910 -27.187 1.00 94.31 97 GLN A N 1
ATOM 688 C CA . GLN A 1 97 ? 16.193 -0.182 -28.162 1.00 94.31 97 GLN A CA 1
ATOM 689 C C . GLN A 1 97 ? 15.871 0.318 -29.579 1.00 94.31 97 GLN A C 1
ATOM 691 O O . GLN A 1 97 ? 16.622 0.047 -30.515 1.00 94.31 97 GLN A O 1
ATOM 696 N N . LYS A 1 98 ? 14.786 1.086 -29.746 1.00 96.56 98 LYS A N 1
ATOM 697 C CA . LYS A 1 98 ? 14.395 1.629 -31.059 1.00 96.56 98 LYS A CA 1
ATOM 698 C C . LYS A 1 98 ? 15.435 2.586 -31.631 1.00 96.56 98 LYS A C 1
ATOM 700 O O . LYS A 1 98 ? 15.695 2.566 -32.833 1.00 96.56 98 LYS A O 1
ATOM 705 N N . GLU A 1 99 ? 16.012 3.438 -30.788 1.00 96.38 99 GLU A N 1
ATOM 706 C CA . GLU A 1 99 ? 17.070 4.356 -31.203 1.00 96.38 99 GLU A CA 1
ATOM 707 C C . GLU A 1 99 ? 18.302 3.585 -31.692 1.00 96.38 99 GLU A C 1
ATOM 709 O O . GLU A 1 99 ? 18.863 3.916 -32.740 1.00 96.38 99 GLU A O 1
ATOM 714 N N . LEU A 1 100 ? 18.693 2.533 -30.970 1.00 95.44 100 LEU A N 1
ATOM 715 C CA . LEU A 1 100 ? 19.818 1.693 -31.351 1.00 95.44 100 LEU A CA 1
ATOM 716 C C . LEU A 1 100 ? 19.556 0.943 -32.661 1.00 95.44 100 LEU A C 1
ATOM 718 O O . LEU A 1 100 ? 20.411 0.945 -33.544 1.00 95.44 100 LEU A O 1
ATOM 722 N N . GLU A 1 101 ? 18.375 0.348 -32.829 1.00 94.12 101 GLU A N 1
ATOM 723 C CA . GLU A 1 101 ? 17.990 -0.334 -34.071 1.00 94.12 101 GLU A CA 1
ATOM 724 C C . GLU A 1 101 ? 18.063 0.617 -35.278 1.00 94.12 101 GLU A C 1
ATOM 726 O O . GLU A 1 101 ? 18.653 0.271 -36.305 1.00 94.12 101 GLU A O 1
ATOM 731 N N . ALA A 1 102 ? 17.571 1.853 -35.131 1.00 96.12 102 ALA A N 1
ATOM 732 C CA . ALA A 1 102 ? 17.658 2.874 -36.174 1.00 96.12 102 ALA A CA 1
ATOM 733 C C . ALA A 1 102 ? 19.112 3.285 -36.484 1.00 96.12 102 ALA A C 1
ATOM 735 O O . ALA A 1 102 ? 19.474 3.457 -37.654 1.00 96.12 102 ALA A O 1
ATOM 736 N N . LYS A 1 103 ? 19.969 3.417 -35.459 1.00 94.69 103 LYS A N 1
ATOM 737 C CA . LYS A 1 103 ? 21.409 3.683 -35.640 1.00 94.69 103 LYS A CA 1
ATOM 738 C C . LYS A 1 103 ? 22.087 2.548 -36.406 1.00 94.69 103 LYS A C 1
ATOM 740 O O . LYS A 1 103 ? 22.802 2.815 -37.375 1.00 94.69 103 LYS A O 1
ATOM 745 N N . GLN A 1 104 ? 21.821 1.301 -36.025 1.00 93.31 104 GLN A N 1
ATOM 746 C CA . GLN A 1 104 ? 22.401 0.123 -36.668 1.00 93.31 104 GLN A CA 1
ATOM 747 C C . GLN A 1 104 ? 21.937 -0.031 -38.118 1.00 93.31 104 GLN A C 1
ATOM 749 O O . GLN A 1 104 ? 22.749 -0.353 -38.989 1.00 93.31 104 GLN A O 1
ATOM 754 N N . GLU A 1 105 ? 20.662 0.236 -38.411 1.00 93.06 105 GLU A N 1
ATOM 755 C CA . GLU A 1 105 ? 20.134 0.231 -39.778 1.00 93.06 105 GLU A CA 1
ATOM 756 C C . GLU A 1 105 ? 20.795 1.316 -40.641 1.00 93.06 105 GLU A C 1
ATOM 758 O O . GLU A 1 105 ? 21.278 1.032 -41.743 1.00 93.06 105 GLU A O 1
ATOM 763 N N . ALA A 1 106 ? 20.901 2.544 -40.124 1.00 92.50 106 ALA A N 1
ATOM 764 C CA . ALA A 1 106 ? 21.565 3.641 -40.821 1.00 92.50 106 ALA A CA 1
ATOM 765 C C . ALA A 1 106 ? 23.051 3.340 -41.084 1.00 92.50 106 ALA A C 1
ATOM 767 O O . ALA A 1 106 ? 23.578 3.657 -42.156 1.00 92.50 106 ALA A O 1
ATOM 768 N N . GLU A 1 107 ? 23.735 2.712 -40.130 1.00 89.56 107 GLU A N 1
ATOM 769 C CA . GLU A 1 107 ? 25.132 2.314 -40.270 1.00 89.56 107 GLU A CA 1
ATOM 770 C C . GLU A 1 107 ? 25.310 1.180 -41.290 1.00 89.56 107 GLU A C 1
ATOM 772 O O . GLU A 1 107 ? 26.190 1.271 -42.149 1.00 89.56 107 GLU A O 1
ATOM 777 N N . ARG A 1 108 ? 24.419 0.179 -41.302 1.00 86.38 108 ARG A N 1
ATOM 778 C CA . ARG A 1 108 ? 24.396 -0.875 -42.333 1.00 86.38 108 ARG A CA 1
ATOM 779 C C . ARG A 1 108 ? 24.165 -0.295 -43.727 1.00 86.38 108 ARG A C 1
ATOM 781 O O . ARG A 1 108 ? 24.876 -0.655 -44.666 1.00 86.38 108 ARG A O 1
ATOM 788 N N . ALA A 1 109 ? 23.238 0.653 -43.869 1.00 89.06 109 ALA A N 1
ATOM 789 C CA . ALA A 1 109 ? 22.989 1.336 -45.137 1.00 89.06 109 ALA A CA 1
ATOM 790 C C . ALA A 1 109 ? 24.213 2.146 -45.612 1.00 89.06 109 ALA A C 1
ATOM 792 O O . ALA A 1 109 ? 24.516 2.185 -46.807 1.00 89.06 109 ALA A O 1
ATOM 793 N N . ARG A 1 110 ? 24.958 2.769 -44.686 1.00 86.25 110 ARG A N 1
ATOM 794 C CA . ARG A 1 110 ? 26.225 3.459 -44.994 1.00 86.25 110 ARG A CA 1
ATOM 795 C C . ARG A 1 110 ? 27.330 2.479 -45.391 1.00 86.25 110 ARG A C 1
ATOM 797 O O . ARG A 1 110 ? 28.054 2.759 -46.345 1.00 86.25 110 ARG A O 1
ATOM 804 N N . ALA A 1 111 ? 27.438 1.346 -44.703 1.00 84.69 111 ALA A N 1
ATOM 805 C CA . ALA A 1 111 ? 28.412 0.297 -44.992 1.00 84.69 111 ALA A CA 1
ATOM 806 C C . ALA A 1 111 ? 28.194 -0.337 -46.375 1.00 84.69 111 ALA A C 1
ATOM 808 O O . ALA A 1 111 ? 29.161 -0.603 -47.082 1.00 84.69 111 ALA A O 1
ATOM 809 N N . GLN A 1 112 ? 26.939 -0.504 -46.812 1.00 82.62 112 GLN A N 1
ATOM 810 C CA . GLN A 1 112 ? 26.610 -0.983 -48.163 1.00 82.62 112 GLN A CA 1
ATOM 811 C C . GLN A 1 112 ? 27.021 -0.004 -49.273 1.00 82.62 112 GLN A C 1
ATOM 813 O O . GLN A 1 112 ? 27.329 -0.426 -50.385 1.00 82.62 112 GLN A O 1
ATOM 818 N N . ARG A 1 113 ? 27.028 1.305 -48.988 1.00 83.38 113 ARG A N 1
ATOM 819 C CA . ARG A 1 113 ? 27.420 2.348 -49.953 1.00 83.38 113 ARG A CA 1
ATOM 820 C C . ARG A 1 113 ? 28.933 2.557 -50.041 1.00 83.38 113 ARG A C 1
ATOM 822 O O . ARG A 1 113 ? 29.395 3.166 -51.002 1.00 83.38 113 ARG A O 1
ATOM 829 N N . LYS A 1 114 ? 29.701 2.096 -49.050 1.00 81.94 114 LYS A N 1
ATOM 830 C CA . LYS A 1 114 ? 31.165 2.194 -49.025 1.00 81.94 114 LYS A CA 1
ATOM 831 C C . LYS A 1 114 ? 31.802 0.894 -49.516 1.00 81.94 114 LYS A C 1
ATOM 833 O O . LYS A 1 114 ? 31.315 -0.200 -49.241 1.00 81.94 114 LYS A O 1
ATOM 838 N N . THR A 1 115 ? 32.947 1.004 -50.181 1.00 79.69 115 THR A N 1
ATOM 839 C CA . THR A 1 115 ? 33.837 -0.134 -50.446 1.00 79.69 115 THR A CA 1
ATOM 840 C C . THR A 1 115 ? 34.554 -0.533 -49.151 1.00 79.69 115 THR A C 1
ATOM 842 O O . THR A 1 115 ? 35.726 -0.218 -48.980 1.00 79.69 115 THR A O 1
ATOM 845 N N . MET A 1 116 ? 33.829 -1.148 -48.211 1.00 81.25 116 MET A N 1
ATOM 846 C CA . MET A 1 116 ? 34.422 -1.763 -47.016 1.00 81.25 116 MET A CA 1
ATOM 847 C C . MET A 1 116 ? 35.024 -3.127 -47.351 1.00 81.25 116 MET A C 1
ATOM 849 O O . MET A 1 116 ? 34.430 -3.892 -48.124 1.00 81.25 116 MET A O 1
ATOM 853 N N . THR A 1 117 ? 36.160 -3.440 -46.734 1.00 87.75 117 THR A N 1
ATOM 854 C CA . THR A 1 117 ? 36.758 -4.779 -46.774 1.00 87.75 117 THR A CA 1
ATOM 855 C C . THR A 1 117 ? 35.937 -5.769 -45.940 1.00 87.75 117 THR A C 1
ATOM 857 O O . THR A 1 117 ? 35.065 -5.395 -45.150 1.00 87.75 117 THR A O 1
ATOM 860 N N . GLU A 1 118 ? 36.182 -7.064 -46.128 1.00 85.06 118 GLU A N 1
ATOM 861 C CA . GLU A 1 118 ? 35.490 -8.117 -45.377 1.00 85.06 118 GLU A CA 1
ATOM 862 C C . GLU A 1 118 ? 35.801 -8.061 -43.872 1.00 85.06 118 GLU A C 1
ATOM 864 O O . GLU A 1 118 ? 34.891 -8.207 -43.055 1.00 85.06 118 GLU A O 1
ATOM 869 N N . GLU A 1 119 ? 37.046 -7.743 -43.501 1.00 88.75 119 GLU A N 1
ATOM 870 C CA . GLU A 1 119 ? 37.447 -7.532 -42.104 1.00 88.75 119 GLU A CA 1
ATOM 871 C C . GLU A 1 119 ? 36.712 -6.350 -41.467 1.00 88.75 119 GLU A C 1
ATOM 873 O O . GLU A 1 119 ? 36.187 -6.477 -40.362 1.00 88.75 119 GLU A O 1
ATOM 878 N N . GLU A 1 120 ? 36.596 -5.221 -42.173 1.00 87.50 120 GLU A N 1
ATOM 879 C CA . GLU A 1 120 ? 35.875 -4.049 -41.668 1.00 87.50 120 GLU A CA 1
ATOM 880 C C . GLU A 1 120 ? 34.381 -4.348 -41.460 1.00 87.50 120 GLU A C 1
ATOM 882 O O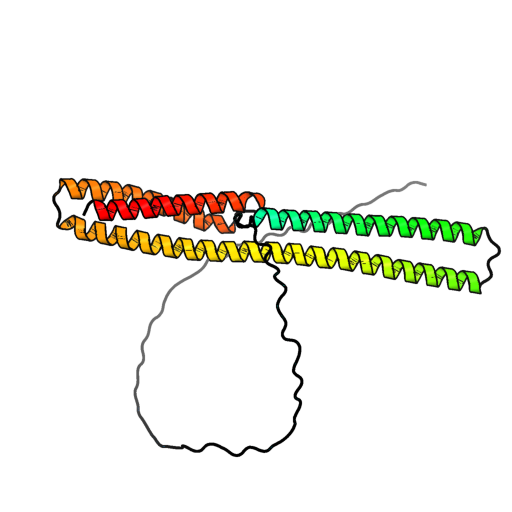 . GLU A 1 120 ? 33.777 -3.868 -40.498 1.00 87.50 120 GLU A O 1
ATOM 887 N N . ARG A 1 121 ? 33.765 -5.158 -42.335 1.00 85.81 121 ARG A N 1
ATOM 888 C CA . ARG A 1 121 ? 32.364 -5.592 -42.177 1.00 85.81 121 ARG A CA 1
ATOM 889 C C . ARG A 1 121 ? 32.188 -6.523 -40.981 1.00 85.81 121 ARG A C 1
ATOM 891 O O . ARG A 1 121 ? 31.222 -6.366 -40.234 1.00 85.81 121 ARG A O 1
ATOM 898 N N . ALA A 1 122 ? 33.107 -7.469 -40.797 1.00 88.81 122 ALA A N 1
ATOM 899 C CA . ALA A 1 122 ? 33.084 -8.380 -39.659 1.00 88.81 122 ALA A CA 1
ATOM 900 C C . ALA A 1 122 ? 33.261 -7.625 -38.330 1.00 88.81 122 ALA A C 1
ATOM 902 O O . ALA A 1 122 ? 32.551 -7.905 -37.363 1.00 88.81 122 ALA A O 1
ATOM 903 N N . ASP A 1 123 ? 34.159 -6.637 -38.286 1.00 91.06 123 ASP A N 1
ATOM 904 C CA . ASP A 1 123 ? 34.388 -5.813 -37.098 1.00 91.06 123 ASP A CA 1
ATOM 905 C C . ASP A 1 123 ? 33.180 -4.916 -36.773 1.00 91.06 123 ASP A C 1
ATOM 907 O O . ASP A 1 123 ? 32.755 -4.829 -35.619 1.00 91.06 123 ASP A O 1
ATOM 911 N N . LEU A 1 124 ? 32.550 -4.328 -37.797 1.00 88.44 124 LEU A N 1
ATOM 912 C CA . LEU A 1 124 ? 31.305 -3.568 -37.655 1.00 88.44 124 LEU A CA 1
ATOM 913 C C . LEU A 1 124 ? 30.174 -4.424 -37.072 1.00 88.44 124 LEU A C 1
ATOM 915 O O . LEU A 1 124 ? 29.502 -4.015 -36.128 1.00 88.44 124 LEU A O 1
ATOM 919 N N . GLN A 1 125 ? 29.978 -5.633 -37.603 1.00 90.25 125 GLN A N 1
ATOM 920 C CA . GLN A 1 125 ? 28.941 -6.541 -37.118 1.00 90.25 125 GLN A CA 1
ATOM 921 C C . GLN A 1 125 ? 29.178 -6.946 -35.657 1.00 90.25 125 GLN A C 1
ATOM 923 O O . GLN A 1 125 ? 28.226 -7.010 -34.875 1.00 90.25 125 GLN A O 1
ATOM 928 N N . ARG A 1 126 ? 30.438 -7.184 -35.267 1.00 93.69 126 ARG A N 1
ATOM 929 C CA . ARG A 1 126 ? 30.800 -7.465 -33.870 1.00 93.69 126 ARG A CA 1
ATOM 930 C C . ARG A 1 126 ? 30.473 -6.284 -32.960 1.00 93.69 126 ARG A C 1
ATOM 932 O O . ARG A 1 126 ? 29.847 -6.499 -31.927 1.00 93.69 126 ARG A O 1
ATOM 939 N N . LYS A 1 127 ? 30.822 -5.058 -33.365 1.00 93.06 127 LYS A N 1
ATOM 940 C CA . LYS A 1 127 ? 30.502 -3.829 -32.619 1.00 93.06 127 LYS A CA 1
ATOM 941 C C . LYS A 1 127 ? 28.999 -3.645 -32.433 1.00 93.06 127 LYS A C 1
ATOM 943 O O . LYS A 1 127 ? 28.561 -3.481 -31.302 1.00 93.06 127 LYS A O 1
ATOM 948 N N . GLN A 1 128 ? 28.210 -3.784 -33.499 1.00 92.94 128 GLN A N 1
ATOM 949 C CA . GLN A 1 128 ? 26.748 -3.692 -33.413 1.00 92.94 128 GLN A CA 1
ATOM 950 C C . GLN A 1 128 ? 26.150 -4.763 -32.496 1.00 92.94 128 GLN A C 1
ATOM 952 O O . GLN A 1 128 ? 25.224 -4.490 -31.738 1.00 92.94 128 GLN A O 1
ATOM 957 N N . THR A 1 129 ? 26.680 -5.987 -32.547 1.00 93.56 129 THR A N 1
ATOM 958 C CA . THR A 1 129 ? 26.205 -7.078 -31.683 1.00 93.56 129 THR A CA 1
ATOM 959 C C . THR A 1 129 ? 26.533 -6.801 -30.215 1.00 93.56 129 THR A C 1
ATOM 961 O O . THR A 1 129 ? 25.686 -7.021 -29.355 1.00 93.56 129 THR A O 1
ATOM 964 N N . ALA A 1 130 ? 27.735 -6.291 -29.929 1.00 94.94 130 ALA A N 1
ATOM 965 C CA . ALA A 1 130 ? 28.148 -5.928 -28.577 1.00 94.94 130 ALA A CA 1
ATOM 966 C C . ALA A 1 130 ? 27.328 -4.752 -28.021 1.00 94.94 130 ALA A C 1
ATOM 968 O O . ALA A 1 130 ? 26.779 -4.872 -26.933 1.00 94.94 130 ALA A O 1
ATOM 969 N N . GLU A 1 131 ? 27.167 -3.671 -28.790 1.00 93.69 131 GLU A N 1
ATOM 970 C CA . GLU A 1 131 ? 26.377 -2.493 -28.395 1.00 93.69 131 GLU A CA 1
ATOM 971 C C . GLU A 1 131 ? 24.895 -2.849 -28.185 1.00 93.69 131 GLU A C 1
ATOM 973 O O . GLU A 1 131 ? 24.255 -2.363 -27.251 1.00 93.69 131 GLU A O 1
ATOM 978 N N . HIS A 1 132 ? 24.352 -3.748 -29.017 1.00 93.62 132 HIS A N 1
ATOM 979 C CA . HIS A 1 132 ? 23.005 -4.289 -28.831 1.00 93.62 132 HIS A CA 1
ATOM 980 C C . HIS A 1 132 ? 22.881 -5.089 -27.542 1.00 93.62 132 HIS A C 1
ATOM 982 O O . HIS A 1 132 ? 21.969 -4.837 -26.760 1.00 93.62 132 HIS A O 1
ATOM 988 N N . ALA A 1 133 ? 23.805 -6.017 -27.295 1.00 95.38 133 ALA A N 1
ATOM 989 C CA . ALA A 1 133 ? 23.795 -6.805 -26.071 1.00 95.38 133 ALA A CA 1
ATOM 990 C C . ALA A 1 133 ? 23.926 -5.920 -24.819 1.00 95.38 133 ALA A C 1
ATOM 992 O O . ALA A 1 133 ? 23.205 -6.140 -23.850 1.00 95.38 133 ALA A O 1
ATOM 993 N N . GLU A 1 134 ? 24.794 -4.907 -24.849 1.00 94.88 134 GLU A N 1
ATOM 994 C CA . GLU A 1 134 ? 24.998 -3.971 -23.738 1.00 94.88 134 GLU A CA 1
ATOM 995 C C . GLU A 1 134 ? 23.749 -3.124 -23.465 1.00 94.88 134 GLU A C 1
ATOM 997 O O . GLU A 1 134 ? 23.275 -3.082 -22.332 1.00 94.88 134 GLU A O 1
ATOM 1002 N N . THR A 1 135 ? 23.155 -2.533 -24.507 1.00 94.00 135 THR A N 1
ATOM 1003 C CA . THR A 1 135 ? 21.947 -1.701 -24.369 1.00 94.00 135 THR A CA 1
ATOM 1004 C C . THR A 1 135 ? 20.757 -2.510 -23.852 1.00 94.00 135 THR A C 1
ATOM 1006 O O . THR A 1 135 ? 20.009 -2.038 -22.995 1.00 94.00 135 THR A O 1
ATOM 1009 N N . MET A 1 136 ? 20.583 -3.742 -24.347 1.00 93.81 136 MET A N 1
ATOM 1010 C CA . MET A 1 136 ? 19.526 -4.632 -23.864 1.00 93.81 136 MET A CA 1
ATOM 1011 C C . MET A 1 136 ? 19.772 -5.043 -22.410 1.00 93.81 136 MET A C 1
ATOM 1013 O O . MET A 1 136 ? 18.843 -4.986 -21.611 1.00 93.81 136 MET A O 1
ATOM 1017 N N . ALA A 1 137 ? 21.010 -5.385 -22.042 1.00 95.88 137 ALA A N 1
ATOM 1018 C CA . ALA A 1 137 ? 21.349 -5.763 -20.671 1.00 95.88 137 ALA A CA 1
ATOM 1019 C C . ALA A 1 137 ? 21.145 -4.610 -19.672 1.00 95.88 137 ALA A C 1
ATOM 1021 O O . ALA A 1 137 ? 20.645 -4.835 -18.570 1.00 95.88 137 ALA A O 1
ATOM 1022 N N . GLU A 1 138 ? 21.498 -3.376 -20.044 1.00 94.00 138 GLU A N 1
ATOM 1023 C CA . GLU A 1 138 ? 21.272 -2.196 -19.202 1.00 94.00 138 GLU A CA 1
ATOM 1024 C C . GLU A 1 138 ? 19.773 -1.911 -19.026 1.00 94.00 138 GLU A C 1
ATOM 1026 O O . GLU A 1 138 ? 19.311 -1.724 -17.898 1.00 94.00 138 GLU A O 1
ATOM 1031 N N . GLY A 1 139 ? 18.995 -1.962 -20.114 1.00 93.12 139 GLY A N 1
ATOM 1032 C CA . GLY A 1 139 ? 17.541 -1.797 -20.057 1.00 93.12 139 GLY A CA 1
ATOM 1033 C C . GLY A 1 139 ? 16.846 -2.892 -19.240 1.00 93.12 139 GLY A C 1
ATOM 1034 O O . GLY A 1 139 ? 15.978 -2.600 -18.418 1.00 93.12 139 GLY A O 1
ATOM 1035 N N . GLU A 1 140 ? 17.251 -4.154 -19.408 1.00 95.38 140 GLU A N 1
ATOM 1036 C CA . GLU A 1 140 ? 16.736 -5.277 -18.616 1.00 95.38 140 GLU A CA 1
ATOM 1037 C C . GLU A 1 140 ? 17.058 -5.124 -17.130 1.00 95.38 140 GLU A C 1
ATOM 1039 O O . GLU A 1 140 ? 16.209 -5.427 -16.289 1.00 95.38 140 GLU A O 1
ATOM 1044 N N . LYS A 1 141 ? 18.253 -4.621 -16.797 1.00 96.44 141 LYS A N 1
ATOM 1045 C CA . LYS A 1 141 ? 18.646 -4.353 -15.415 1.00 96.44 141 LYS A CA 1
ATOM 1046 C C . LYS A 1 141 ? 17.770 -3.269 -14.779 1.00 96.44 141 LYS A C 1
ATOM 1048 O O . LYS A 1 141 ? 17.251 -3.515 -13.693 1.00 96.44 141 LYS A O 1
ATOM 1053 N N . GLY A 1 142 ? 17.562 -2.131 -15.449 1.00 94.19 142 GLY A N 1
ATOM 1054 C CA . GLY A 1 142 ? 16.706 -1.047 -14.939 1.00 94.19 142 GLY A CA 1
ATOM 1055 C C . GLY A 1 142 ? 15.265 -1.510 -14.700 1.00 94.19 142 GLY A C 1
ATOM 1056 O O . GLY A 1 142 ? 14.720 -1.361 -13.606 1.00 94.19 142 GLY A O 1
ATOM 1057 N N . VAL A 1 143 ? 14.682 -2.219 -15.673 1.00 96.94 143 VAL A N 1
ATOM 1058 C CA . VAL A 1 143 ? 13.339 -2.807 -15.536 1.00 96.94 143 VAL A CA 1
ATOM 1059 C C . VAL A 1 143 ? 13.283 -3.850 -14.411 1.00 96.94 143 VAL A C 1
ATOM 1061 O O . VAL A 1 143 ? 12.281 -3.939 -13.699 1.00 96.94 143 VAL A O 1
ATOM 1064 N N . ALA A 1 144 ? 14.327 -4.666 -14.234 1.00 97.06 144 ALA A N 1
ATOM 1065 C CA . ALA A 1 144 ? 14.379 -5.660 -13.163 1.00 97.06 144 ALA A CA 1
ATOM 1066 C C . ALA A 1 144 ? 14.466 -5.017 -11.769 1.00 97.06 144 ALA A C 1
ATOM 1068 O O . ALA A 1 144 ? 13.797 -5.486 -10.844 1.00 97.06 144 ALA A O 1
ATOM 1069 N N . GLU A 1 145 ? 15.250 -3.948 -11.622 1.00 96.25 145 GLU A N 1
ATOM 1070 C CA . GLU A 1 145 ? 15.337 -3.160 -10.388 1.00 96.25 145 GLU A CA 1
ATOM 1071 C C . GLU A 1 145 ? 13.981 -2.511 -10.067 1.00 96.25 145 GLU A C 1
ATOM 1073 O O . GLU A 1 145 ? 13.434 -2.766 -8.993 1.00 96.25 145 GLU A O 1
ATOM 1078 N N . ALA A 1 146 ? 13.337 -1.847 -11.030 1.00 95.56 146 ALA A N 1
ATOM 1079 C CA . ALA A 1 146 ? 12.017 -1.249 -10.814 1.00 95.56 146 ALA A CA 1
ATOM 1080 C C . ALA A 1 146 ? 10.923 -2.288 -10.476 1.00 95.56 146 ALA A C 1
ATOM 1082 O O . ALA A 1 146 ? 10.064 -2.057 -9.622 1.00 95.56 146 ALA A O 1
ATOM 1083 N N . LYS A 1 147 ? 10.963 -3.491 -11.071 1.00 97.12 147 LYS A N 1
ATOM 1084 C CA . LYS A 1 147 ? 10.060 -4.602 -10.691 1.00 97.12 147 LYS A CA 1
ATOM 1085 C C . LYS A 1 147 ? 10.265 -5.049 -9.246 1.00 97.12 147 LYS A C 1
ATOM 1087 O O . LYS A 1 147 ? 9.298 -5.391 -8.552 1.00 97.12 147 LYS A O 1
ATOM 1092 N N . LYS A 1 148 ? 11.518 -5.080 -8.793 1.00 96.81 148 LYS A N 1
ATOM 1093 C CA . LYS A 1 148 ? 11.852 -5.393 -7.404 1.00 96.81 148 LYS A CA 1
ATOM 1094 C C . LYS A 1 148 ? 11.325 -4.307 -6.465 1.00 96.81 148 LYS A C 1
ATOM 1096 O O . LYS A 1 148 ? 10.803 -4.655 -5.404 1.00 96.81 148 LYS A O 1
ATOM 1101 N N . ASP A 1 149 ? 11.392 -3.042 -6.861 1.00 95.56 149 ASP A N 1
ATOM 1102 C CA . ASP A 1 149 ? 10.891 -1.925 -6.056 1.00 95.56 149 ASP A CA 1
ATOM 1103 C C . ASP A 1 149 ? 9.366 -1.960 -5.925 1.00 95.56 149 ASP A C 1
ATOM 1105 O O . ASP A 1 149 ? 8.855 -1.882 -4.807 1.00 95.56 149 ASP A O 1
ATOM 1109 N N . VAL A 1 150 ? 8.636 -2.239 -7.013 1.00 96.31 150 VAL A N 1
ATOM 1110 C CA . VAL A 1 150 ? 7.182 -2.493 -6.962 1.00 96.31 150 VAL A CA 1
ATOM 1111 C C . VAL A 1 150 ? 6.863 -3.636 -5.997 1.00 96.31 150 VAL A C 1
ATOM 1113 O O . VAL A 1 150 ? 6.016 -3.498 -5.114 1.00 96.31 150 VAL A O 1
ATOM 1116 N N . THR A 1 151 ? 7.572 -4.761 -6.120 1.00 97.06 151 THR A N 1
ATOM 1117 C CA . THR A 1 151 ? 7.366 -5.929 -5.247 1.00 97.06 151 THR A CA 1
ATOM 1118 C C . THR A 1 151 ? 7.618 -5.584 -3.778 1.00 97.06 151 THR A C 1
ATOM 1120 O O . THR A 1 151 ? 6.850 -5.984 -2.901 1.00 97.06 151 THR A O 1
ATOM 1123 N N . THR A 1 152 ? 8.673 -4.816 -3.507 1.00 96.12 152 THR A N 1
ATOM 1124 C CA . THR A 1 152 ? 9.036 -4.373 -2.157 1.00 96.12 152 THR A CA 1
ATOM 1125 C C . THR A 1 152 ? 7.971 -3.437 -1.589 1.00 96.12 152 THR A C 1
ATOM 1127 O O . THR A 1 152 ? 7.511 -3.657 -0.471 1.00 96.12 152 THR A O 1
ATOM 1130 N N . ALA A 1 153 ? 7.501 -2.459 -2.367 1.00 95.12 153 ALA A N 1
ATOM 1131 C CA . ALA A 1 153 ? 6.462 -1.525 -1.943 1.00 95.12 153 ALA A CA 1
ATOM 1132 C C . ALA A 1 153 ? 5.146 -2.244 -1.588 1.00 95.12 153 ALA A C 1
ATOM 1134 O O . ALA A 1 153 ? 4.541 -1.960 -0.550 1.00 95.12 153 ALA A O 1
ATOM 1135 N N . TYR A 1 154 ? 4.731 -3.229 -2.394 1.00 95.44 154 TYR A N 1
ATOM 1136 C CA . TYR A 1 154 ? 3.560 -4.056 -2.086 1.00 95.44 154 TYR A CA 1
ATOM 1137 C C . TYR A 1 154 ? 3.749 -4.880 -0.804 1.00 95.44 154 TYR A C 1
ATOM 1139 O O . TYR A 1 154 ? 2.835 -4.944 0.022 1.00 95.44 154 TYR A O 1
ATOM 1147 N N . ALA A 1 155 ? 4.927 -5.479 -0.609 1.00 95.88 155 ALA A N 1
ATOM 1148 C CA . ALA A 1 155 ? 5.233 -6.244 0.598 1.00 95.88 155 ALA A CA 1
ATOM 1149 C C . ALA A 1 155 ? 5.225 -5.363 1.860 1.00 95.88 155 ALA A C 1
ATOM 1151 O O . ALA A 1 155 ? 4.731 -5.782 2.907 1.00 95.88 155 ALA A O 1
ATOM 1152 N N . GLU A 1 156 ? 5.729 -4.132 1.769 1.00 94.44 156 GLU A N 1
ATOM 1153 C CA . GLU A 1 156 ? 5.703 -3.179 2.879 1.00 94.44 156 GLU A CA 1
ATOM 1154 C C . GLU A 1 156 ? 4.285 -2.709 3.222 1.00 94.44 156 GLU A C 1
ATOM 1156 O O . GLU A 1 156 ? 3.954 -2.600 4.406 1.00 94.44 156 GLU A O 1
ATOM 1161 N N . MET A 1 157 ? 3.434 -2.476 2.217 1.00 94.31 157 MET A N 1
ATOM 1162 C CA . MET A 1 157 ? 2.020 -2.155 2.435 1.00 94.31 157 MET A CA 1
ATOM 1163 C C . MET A 1 157 ? 1.279 -3.322 3.109 1.00 94.31 157 MET A C 1
ATOM 1165 O O . MET A 1 157 ? 0.521 -3.105 4.052 1.00 94.31 157 MET A O 1
ATOM 1169 N N . GLU A 1 158 ? 1.527 -4.565 2.687 1.00 94.44 158 GLU A N 1
ATOM 1170 C CA . GLU A 1 158 ? 0.944 -5.757 3.324 1.00 94.44 158 GLU A CA 1
ATOM 1171 C C . GLU A 1 158 ? 1.442 -5.945 4.767 1.00 94.44 158 GLU A C 1
ATOM 1173 O O . GLU A 1 158 ? 0.671 -6.262 5.678 1.00 94.44 158 GLU A O 1
ATOM 1178 N N . LEU A 1 159 ? 2.728 -5.691 5.018 1.00 94.06 159 LEU A N 1
ATOM 1179 C CA . LEU A 1 159 ? 3.275 -5.718 6.372 1.00 94.06 159 LEU A CA 1
ATOM 1180 C C . LEU A 1 159 ? 2.629 -4.649 7.267 1.00 94.06 159 LEU A C 1
ATOM 1182 O O . LEU A 1 159 ? 2.375 -4.899 8.444 1.00 94.06 159 LEU A O 1
ATOM 1186 N N . GLU A 1 160 ? 2.367 -3.453 6.742 1.00 94.12 160 GLU A N 1
ATOM 1187 C CA . GLU A 1 160 ? 1.642 -2.427 7.491 1.00 94.12 160 GLU A CA 1
ATOM 1188 C C . GLU A 1 160 ? 0.196 -2.853 7.766 1.00 94.12 160 GLU A C 1
ATOM 1190 O O . GLU A 1 160 ? -0.277 -2.708 8.893 1.00 94.12 160 GLU A O 1
ATOM 1195 N N . ARG A 1 161 ? -0.479 -3.442 6.776 1.00 94.19 161 ARG A N 1
ATOM 1196 C CA . ARG A 1 161 ? -1.844 -3.957 6.909 1.00 94.19 161 ARG A CA 1
ATOM 1197 C C . ARG A 1 161 ? -1.970 -5.002 8.010 1.00 94.19 161 ARG A C 1
ATOM 1199 O O . ARG A 1 161 ? -2.834 -4.876 8.875 1.00 94.19 161 ARG A O 1
ATOM 1206 N N . THR A 1 162 ? -1.084 -5.992 8.019 1.00 94.38 162 THR A N 1
ATOM 1207 C CA . THR A 1 162 ? -1.077 -7.044 9.049 1.00 94.38 162 THR A CA 1
ATOM 1208 C C . THR A 1 162 ? -0.795 -6.488 10.447 1.00 94.38 162 THR A C 1
ATOM 1210 O O . THR A 1 162 ? -1.429 -6.911 11.416 1.00 94.38 162 THR A O 1
ATOM 1213 N N . LYS A 1 163 ? 0.102 -5.499 10.568 1.00 94.69 163 LYS A N 1
ATOM 1214 C CA . LYS A 1 163 ? 0.362 -4.799 11.838 1.00 94.69 163 LYS A CA 1
ATOM 1215 C C . LYS A 1 163 ? -0.849 -4.000 12.315 1.00 94.69 163 LYS A C 1
ATOM 1217 O O . LYS A 1 163 ? -1.194 -4.100 13.488 1.00 94.69 163 LYS A O 1
ATOM 1222 N N . LEU A 1 164 ? -1.496 -3.253 11.420 1.00 95.12 164 LEU A N 1
ATOM 1223 C CA . LEU A 1 164 ? -2.701 -2.483 11.730 1.00 95.12 164 LEU A CA 1
ATOM 1224 C C . LEU A 1 164 ? -3.844 -3.400 12.179 1.00 95.12 164 LEU A C 1
ATOM 1226 O O . LEU A 1 164 ? -4.522 -3.106 13.155 1.00 95.12 164 LEU A O 1
ATOM 1230 N N . GLU A 1 165 ? -4.039 -4.536 11.508 1.00 96.19 165 GLU A N 1
ATOM 1231 C CA . GLU A 1 165 ? -5.049 -5.519 11.903 1.00 96.19 165 GLU A CA 1
ATOM 1232 C C . GLU A 1 165 ? -4.777 -6.102 13.299 1.00 96.19 165 GLU A C 1
ATOM 1234 O O . GLU A 1 165 ? -5.706 -6.258 14.097 1.00 96.19 165 GLU A O 1
ATOM 1239 N N . ALA A 1 166 ? -3.518 -6.428 13.605 1.00 96.38 166 ALA A N 1
ATOM 1240 C CA . ALA A 1 166 ? -3.133 -6.939 14.917 1.00 96.38 166 ALA A CA 1
ATOM 1241 C C . ALA A 1 166 ? -3.355 -5.894 16.025 1.00 96.38 166 ALA A C 1
ATOM 1243 O O . ALA A 1 166 ? -3.972 -6.217 17.042 1.00 96.38 166 ALA A O 1
ATOM 1244 N N . ASP A 1 167 ? -2.924 -4.649 15.798 1.00 96.38 167 ASP A N 1
ATOM 1245 C CA . ASP A 1 167 ? -3.141 -3.527 16.719 1.00 96.38 167 ASP A CA 1
ATOM 1246 C C . ASP A 1 167 ? -4.639 -3.276 16.953 1.00 96.38 167 ASP A C 1
ATOM 1248 O O . ASP A 1 167 ? -5.108 -3.264 18.093 1.00 96.38 167 ASP A O 1
ATOM 1252 N N . ALA A 1 168 ? -5.431 -3.212 15.881 1.00 97.50 168 ALA A N 1
ATOM 1253 C CA . ALA A 1 168 ? -6.874 -3.023 15.965 1.00 97.50 168 ALA A CA 1
ATOM 1254 C C . ALA A 1 168 ? -7.560 -4.130 16.787 1.00 97.50 168 ALA A C 1
ATOM 1256 O O . ALA A 1 168 ? -8.429 -3.853 17.618 1.00 97.50 168 ALA A O 1
ATOM 1257 N N . LYS A 1 169 ? -7.153 -5.395 16.609 1.00 97.00 169 LYS A N 1
ATOM 1258 C CA . LYS A 1 169 ? -7.659 -6.528 17.406 1.00 97.00 169 LYS A CA 1
ATOM 1259 C C . LYS A 1 169 ? -7.297 -6.404 18.887 1.00 97.00 169 LYS A C 1
ATOM 1261 O O . LYS A 1 169 ? -8.131 -6.721 19.744 1.00 97.00 169 LYS A O 1
ATOM 1266 N N . GLU A 1 170 ? -6.091 -5.939 19.203 1.00 97.88 170 GLU A N 1
ATOM 1267 C CA . GLU A 1 170 ? -5.669 -5.687 20.583 1.00 97.88 170 GLU A CA 1
ATOM 1268 C C . GLU A 1 170 ? -6.511 -4.573 21.226 1.00 97.88 170 GLU A C 1
ATOM 1270 O O . GLU A 1 170 ? -7.061 -4.761 22.317 1.00 97.88 170 GLU A O 1
ATOM 1275 N N . ARG A 1 171 ? -6.683 -3.450 20.521 1.00 98.12 171 ARG A N 1
ATOM 1276 C CA . ARG A 1 171 ? -7.491 -2.299 20.955 1.00 98.12 171 ARG A CA 1
ATOM 1277 C C . ARG A 1 171 ? -8.950 -2.682 21.211 1.00 98.12 171 ARG A C 1
ATOM 1279 O O . ARG A 1 171 ? -9.474 -2.425 22.297 1.00 98.12 171 ARG A O 1
ATOM 1286 N N . ILE A 1 172 ? -9.578 -3.425 20.292 1.00 97.75 172 ILE A N 1
ATOM 1287 C CA . ILE A 1 172 ? -10.931 -3.984 20.487 1.00 97.75 172 ILE A CA 1
ATOM 1288 C C . ILE A 1 172 ? -10.992 -4.869 21.735 1.00 97.75 172 ILE A C 1
ATOM 1290 O O . ILE A 1 172 ? -11.954 -4.794 22.497 1.00 97.75 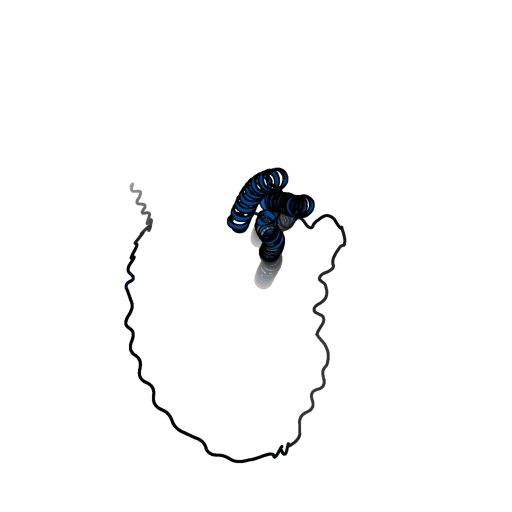172 ILE A O 1
ATOM 1294 N N . THR A 1 173 ? -9.989 -5.721 21.957 1.00 97.88 173 THR A N 1
ATOM 1295 C CA . THR A 1 173 ? -9.969 -6.632 23.111 1.00 97.88 173 THR A CA 1
ATOM 1296 C C . THR A 1 173 ? -9.927 -5.857 24.429 1.00 97.88 173 THR A C 1
ATOM 1298 O O . THR A 1 173 ? -10.699 -6.163 25.341 1.00 97.88 173 THR A O 1
ATOM 1301 N N . LYS A 1 174 ? -9.095 -4.811 24.518 1.00 96.81 174 LYS A N 1
ATOM 1302 C CA . LYS A 1 174 ? -9.031 -3.919 25.689 1.00 96.81 174 LYS A CA 1
ATOM 1303 C C . LYS A 1 174 ? -10.348 -3.171 25.906 1.00 96.81 174 LYS A C 1
ATOM 1305 O O . LYS A 1 174 ? -10.862 -3.146 27.024 1.00 96.81 174 LYS A O 1
ATOM 1310 N N . ALA A 1 175 ? -10.920 -2.612 24.842 1.00 97.25 175 ALA A N 1
ATOM 1311 C CA . ALA A 1 175 ? -12.189 -1.894 24.901 1.00 97.25 175 ALA A CA 1
ATOM 1312 C C . ALA A 1 175 ? -13.348 -2.818 25.339 1.00 97.25 175 ALA A C 1
ATOM 1314 O O . ALA A 1 175 ? -14.156 -2.454 26.194 1.00 97.25 175 ALA A O 1
ATOM 1315 N N . ASN A 1 176 ? -13.375 -4.058 24.837 1.00 96.50 176 ASN A N 1
ATOM 1316 C CA . ASN A 1 176 ? -14.343 -5.081 25.238 1.00 96.50 176 ASN A CA 1
ATOM 1317 C C . ASN A 1 176 ? -14.218 -5.468 26.711 1.00 96.50 176 ASN A C 1
ATOM 1319 O O . ASN A 1 176 ? -15.237 -5.665 27.371 1.00 96.50 176 ASN A O 1
ATOM 1323 N N . ALA A 1 177 ? -12.996 -5.579 27.237 1.00 96.75 177 ALA A N 1
ATOM 1324 C CA . ALA A 1 177 ? -12.785 -5.889 28.647 1.00 96.75 177 ALA A CA 1
ATOM 1325 C C . ALA A 1 177 ? -13.429 -4.822 29.550 1.00 96.75 177 ALA A C 1
ATOM 1327 O O . ALA A 1 177 ? -14.200 -5.176 30.445 1.00 96.75 177 ALA A O 1
ATOM 1328 N N . LYS A 1 178 ? -13.216 -3.532 29.242 1.00 95.12 178 LYS A N 1
ATOM 1329 C CA . LYS A 1 178 ? -13.870 -2.409 29.941 1.00 95.12 178 LYS A CA 1
ATOM 1330 C C . LYS A 1 178 ? -15.398 -2.487 29.837 1.00 95.12 178 LYS A C 1
ATOM 1332 O O . LYS A 1 178 ? -16.096 -2.376 30.842 1.00 95.12 178 LYS A O 1
ATOM 1337 N N . ALA A 1 179 ? -15.937 -2.749 28.644 1.00 95.50 179 ALA A N 1
ATOM 1338 C CA . ALA A 1 179 ? -17.384 -2.852 28.447 1.00 95.50 179 ALA A CA 1
ATOM 1339 C C . ALA A 1 179 ? -18.018 -4.020 29.233 1.00 95.50 179 ALA A C 1
ATOM 1341 O O . ALA A 1 179 ? -19.097 -3.876 29.816 1.00 95.50 179 ALA A O 1
ATOM 1342 N N . VAL A 1 180 ? -17.347 -5.176 29.293 1.00 95.19 180 VAL A N 1
ATOM 1343 C CA . VAL A 1 180 ? -17.785 -6.332 30.095 1.00 95.19 180 VAL A CA 1
ATOM 1344 C C . VAL A 1 180 ? -17.729 -6.017 31.590 1.00 95.19 180 VAL A C 1
ATOM 1346 O O . VAL A 1 180 ? -18.672 -6.340 32.316 1.00 95.19 180 VAL A O 1
ATOM 1349 N N . GLU A 1 181 ? -16.667 -5.362 32.054 1.00 94.00 181 GLU A N 1
ATOM 1350 C CA . GLU A 1 181 ? -16.540 -4.925 33.443 1.00 94.00 181 GLU A CA 1
ATOM 1351 C C . GLU A 1 181 ? -17.661 -3.950 33.831 1.00 94.00 181 GLU A C 1
ATOM 1353 O O . GLU A 1 181 ? -18.335 -4.163 34.846 1.00 94.00 181 GLU A O 1
ATOM 1358 N N . ALA A 1 182 ? -17.938 -2.955 32.985 1.00 93.25 182 ALA A N 1
ATOM 1359 C CA . ALA A 1 182 ? -19.019 -2.001 33.197 1.00 93.25 182 ALA A CA 1
ATOM 1360 C C . ALA A 1 182 ? -20.389 -2.688 33.255 1.00 93.25 182 ALA A C 1
ATOM 1362 O O . ALA A 1 182 ? -21.190 -2.441 34.161 1.00 93.25 182 ALA A O 1
ATOM 1363 N N . LYS A 1 183 ? -20.645 -3.633 32.341 1.00 92.75 183 LYS A N 1
ATOM 1364 C CA . LYS A 1 183 ? -21.865 -4.448 32.358 1.00 92.75 183 LYS A CA 1
ATOM 1365 C C . LYS A 1 183 ? -22.011 -5.221 33.670 1.00 92.75 183 LYS A C 1
ATOM 1367 O O . LYS A 1 183 ? -23.093 -5.200 34.258 1.00 92.75 183 LYS A O 1
ATOM 1372 N N . ASN A 1 184 ? -20.948 -5.870 34.140 1.00 92.69 184 ASN A N 1
ATOM 1373 C CA . ASN A 1 184 ? -20.978 -6.668 35.368 1.00 92.69 184 ASN A CA 1
ATOM 1374 C C . ASN A 1 184 ? -21.226 -5.797 36.609 1.00 92.69 184 ASN A C 1
ATOM 1376 O O . ASN A 1 184 ? -22.080 -6.130 37.433 1.00 92.69 184 ASN A O 1
ATOM 1380 N N . LYS A 1 185 ? -20.544 -4.652 36.717 1.00 91.50 185 LYS A N 1
ATOM 1381 C CA . LYS A 1 185 ? -20.727 -3.700 37.823 1.00 91.50 185 LYS A CA 1
ATOM 1382 C C . LYS A 1 185 ? -22.086 -2.983 37.771 1.00 91.50 185 LYS A C 1
ATOM 1384 O O . LYS A 1 185 ? -22.638 -2.646 38.813 1.00 91.50 185 LYS A O 1
ATOM 1389 N N . SER A 1 186 ? -22.704 -2.832 36.596 1.00 90.50 186 SER A N 1
ATOM 1390 C CA . SER A 1 186 ? -24.018 -2.175 36.462 1.00 90.50 186 SER A CA 1
ATOM 1391 C C . SER A 1 186 ? -25.165 -2.865 37.226 1.00 90.50 186 SER A C 1
ATOM 1393 O O . SER A 1 186 ? -26.196 -2.247 37.516 1.00 90.50 186 SER A O 1
ATOM 1395 N N . ALA A 1 187 ? -25.009 -4.145 37.577 1.00 87.44 187 ALA A N 1
ATOM 1396 C CA . ALA A 1 187 ? -26.011 -4.898 38.327 1.00 87.44 187 ALA A CA 1
ATOM 1397 C C . ALA A 1 187 ? -26.158 -4.418 39.783 1.00 87.44 187 ALA A C 1
ATOM 1399 O O . ALA A 1 187 ? -27.235 -4.569 40.365 1.00 87.44 187 ALA A O 1
ATOM 1400 N N . THR A 1 188 ? -25.112 -3.817 40.358 1.00 90.25 188 THR A N 1
ATOM 1401 C CA . THR A 1 188 ? -25.070 -3.398 41.769 1.00 90.25 188 THR A CA 1
ATOM 1402 C C . THR A 1 188 ? -25.326 -1.903 41.970 1.00 90.25 188 THR A C 1
ATOM 1404 O O . THR A 1 188 ? -25.513 -1.469 43.104 1.00 90.25 188 THR A O 1
ATOM 1407 N N . ILE A 1 189 ? -25.391 -1.118 40.889 1.00 89.88 189 ILE A N 1
ATOM 1408 C CA . ILE A 1 189 ? -25.617 0.334 40.946 1.00 89.88 189 ILE A CA 1
ATOM 1409 C C . ILE A 1 189 ? -27.107 0.708 40.788 1.00 89.88 189 ILE A C 1
ATOM 1411 O O . ILE A 1 189 ? -27.908 -0.115 40.313 1.00 89.88 189 ILE A O 1
ATOM 1415 N N . PRO A 1 190 ? -27.494 1.954 41.147 1.00 91.75 190 PRO A N 1
ATOM 1416 C CA . PRO A 1 190 ? -28.861 2.458 41.011 1.00 91.75 190 PRO A CA 1
ATOM 1417 C C . PRO A 1 190 ? -29.427 2.376 39.584 1.00 91.75 190 PRO A C 1
ATOM 1419 O O . PRO A 1 190 ? -28.701 2.442 38.589 1.00 91.75 190 PRO A O 1
ATOM 1422 N N . SER A 1 191 ? -30.755 2.267 39.474 1.00 90.06 191 SER A N 1
ATOM 1423 C CA . SER A 1 191 ? -31.461 2.036 38.203 1.00 90.06 191 SER A CA 1
ATOM 1424 C C . SER A 1 191 ? -31.228 3.126 37.151 1.00 90.06 191 SER A C 1
ATOM 1426 O O . SER A 1 191 ? -31.140 2.812 35.964 1.00 90.06 191 SER A O 1
ATOM 1428 N N . ASN A 1 192 ? -31.084 4.387 37.567 1.00 87.69 192 ASN A N 1
ATOM 1429 C CA . ASN A 1 192 ? -30.796 5.511 36.676 1.00 87.69 192 ASN A CA 1
ATOM 1430 C C . ASN A 1 192 ? -29.406 5.393 36.025 1.00 87.69 192 ASN A C 1
ATOM 1432 O O . ASN A 1 192 ? -29.301 5.523 34.807 1.00 87.69 192 ASN A O 1
ATOM 1436 N N . LYS A 1 193 ? -28.356 5.084 36.802 1.00 89.69 193 LYS A N 1
ATOM 1437 C CA . LYS A 1 193 ? -27.009 4.835 36.264 1.00 89.69 193 LYS A CA 1
ATOM 1438 C C . LYS A 1 193 ? -26.992 3.600 35.361 1.00 89.69 193 LYS A C 1
ATOM 1440 O O . LYS A 1 193 ? -26.460 3.642 34.257 1.00 89.69 193 LYS A O 1
ATOM 1445 N N . ARG A 1 194 ? -27.666 2.520 35.768 1.00 92.06 194 ARG A N 1
ATOM 1446 C CA . ARG A 1 194 ? -27.788 1.299 34.952 1.00 92.06 194 ARG A CA 1
ATOM 1447 C C . ARG A 1 194 ? -28.429 1.565 33.587 1.00 92.06 194 ARG A C 1
ATOM 1449 O O . ARG A 1 194 ? -27.991 1.002 32.588 1.00 92.06 194 ARG A O 1
ATOM 1456 N N . ALA A 1 195 ? -29.456 2.416 33.526 1.00 91.56 195 ALA A N 1
ATOM 1457 C CA . ALA A 1 195 ? -30.094 2.790 32.265 1.00 91.56 195 ALA A CA 1
ATOM 1458 C C . ALA A 1 195 ? -29.120 3.507 31.315 1.00 91.56 195 ALA A C 1
ATOM 1460 O O . ALA A 1 195 ? -29.106 3.193 30.124 1.00 91.56 195 ALA A O 1
ATOM 1461 N N . LYS A 1 196 ? -28.270 4.401 31.840 1.00 91.75 196 LYS A N 1
ATOM 1462 C CA . LYS A 1 196 ? -27.213 5.054 31.058 1.00 91.75 196 LYS A CA 1
ATOM 1463 C C . LYS A 1 196 ? -26.160 4.065 30.562 1.00 91.75 196 LYS A C 1
ATOM 1465 O O . LYS A 1 196 ? -25.888 4.042 29.368 1.00 91.75 196 LYS A O 1
ATOM 1470 N N . ILE A 1 197 ? -25.648 3.193 31.436 1.00 93.44 197 ILE A N 1
ATOM 1471 C CA . ILE A 1 197 ? -24.682 2.152 31.044 1.00 93.44 197 ILE A CA 1
ATOM 1472 C C . ILE A 1 197 ? -25.263 1.263 29.940 1.00 93.44 197 ILE A C 1
ATOM 1474 O O . ILE A 1 197 ? -24.586 0.966 28.963 1.00 93.44 197 ILE A O 1
ATOM 1478 N N . ASN A 1 198 ? -26.539 0.880 30.033 1.00 92.75 198 ASN A N 1
ATOM 1479 C CA . ASN A 1 198 ? -27.196 0.099 28.983 1.00 92.75 198 ASN A CA 1
ATOM 1480 C C . ASN A 1 198 ? -27.312 0.853 27.647 1.00 92.75 198 ASN A C 1
ATOM 1482 O O . ASN A 1 198 ? -27.280 0.216 26.592 1.00 92.75 198 ASN A O 1
ATOM 1486 N N . ALA A 1 199 ? -27.477 2.179 27.667 1.00 93.38 199 ALA A N 1
ATOM 1487 C CA . ALA A 1 199 ? -27.480 2.997 26.457 1.00 93.38 199 ALA A CA 1
ATOM 1488 C C . ALA A 1 199 ? -26.072 3.091 25.844 1.00 93.38 199 ALA A C 1
ATOM 1490 O O . ALA A 1 199 ? -25.914 2.830 24.650 1.00 93.38 199 ALA A O 1
ATOM 1491 N N . GLU A 1 200 ? -25.049 3.350 26.661 1.00 93.88 200 GLU A N 1
ATOM 1492 C CA . GLU A 1 200 ? -23.651 3.383 26.214 1.00 93.88 200 GLU A CA 1
ATOM 1493 C C . GLU A 1 200 ? -23.169 2.010 25.722 1.00 93.88 200 GLU A C 1
ATOM 1495 O O . GLU A 1 200 ? -22.476 1.938 24.713 1.00 93.88 200 GLU A O 1
ATOM 1500 N N . LEU A 1 201 ? -23.606 0.899 26.329 1.00 95.62 201 LEU A N 1
ATOM 1501 C CA . LEU A 1 201 ? -23.291 -0.454 25.850 1.00 95.62 201 LEU A CA 1
ATOM 1502 C C . LEU A 1 201 ? -23.858 -0.713 24.450 1.00 95.62 201 LEU A C 1
ATOM 1504 O O . LEU A 1 201 ? -23.222 -1.387 23.641 1.00 95.62 201 LEU A O 1
ATOM 1508 N N . LYS A 1 202 ? -25.047 -0.184 24.132 1.00 95.38 202 LYS A N 1
ATOM 1509 C CA . LYS A 1 202 ? -25.602 -0.278 22.771 1.00 95.38 202 LYS A CA 1
ATOM 1510 C C . LYS A 1 202 ? -24.762 0.518 21.773 1.00 95.38 202 LYS A C 1
ATOM 1512 O O . LYS A 1 202 ? -24.496 0.011 20.686 1.00 95.38 202 LYS A O 1
ATOM 1517 N N . ASN A 1 203 ? -24.334 1.725 22.150 1.00 95.25 203 ASN A N 1
ATOM 1518 C CA . ASN A 1 203 ? -23.444 2.556 21.335 1.00 95.25 203 ASN A CA 1
ATOM 1519 C C . ASN A 1 203 ? -22.101 1.844 21.093 1.00 95.25 203 ASN A C 1
ATOM 1521 O O . ASN A 1 203 ? -21.701 1.650 19.946 1.00 95.25 203 ASN A O 1
ATOM 1525 N N . PHE A 1 204 ? -21.482 1.346 22.164 1.00 97.44 204 PHE A N 1
ATOM 1526 C CA . PHE A 1 204 ? -20.251 0.564 22.124 1.00 97.44 204 PHE A CA 1
ATOM 1527 C C . PHE A 1 204 ? -20.358 -0.631 21.167 1.00 97.44 204 PHE A C 1
ATOM 1529 O O . PHE A 1 204 ? -19.535 -0.765 20.265 1.00 97.44 204 PHE A O 1
ATOM 1536 N N . ASN A 1 205 ? -21.406 -1.453 21.291 1.00 97.00 205 ASN A N 1
ATOM 1537 C CA . ASN A 1 205 ? -21.604 -2.616 20.419 1.00 97.00 205 ASN A CA 1
ATOM 1538 C C . ASN A 1 205 ? -21.773 -2.219 18.940 1.00 97.00 205 ASN A C 1
ATOM 1540 O O . ASN A 1 205 ? -21.297 -2.929 18.055 1.00 97.00 205 ASN A O 1
ATOM 1544 N N . SER A 1 206 ? -22.430 -1.088 18.659 1.00 97.00 206 SER A N 1
ATOM 1545 C CA . SER A 1 206 ? -22.565 -0.568 17.291 1.00 97.00 206 SER A CA 1
ATOM 1546 C C . SER A 1 206 ? -21.207 -0.178 16.705 1.00 97.00 206 SER A C 1
ATOM 1548 O O . SER A 1 206 ? -20.886 -0.571 15.584 1.00 97.00 206 SER A O 1
ATOM 1550 N N . LYS A 1 207 ? -20.388 0.551 17.471 1.00 97.25 207 LYS A N 1
ATOM 1551 C CA . LYS A 1 207 ? -19.030 0.935 17.060 1.00 97.25 207 LYS A CA 1
ATOM 1552 C C . LYS A 1 207 ? -18.120 -0.274 16.898 1.00 97.25 207 LYS A C 1
ATOM 1554 O O . LYS A 1 207 ? -17.358 -0.352 15.944 1.00 97.25 207 LYS A O 1
ATOM 1559 N N . GLN A 1 208 ? -18.240 -1.257 17.787 1.00 97.75 208 GLN A N 1
ATOM 1560 C CA . GLN A 1 208 ? -17.484 -2.499 17.693 1.00 97.75 208 GLN A CA 1
ATOM 1561 C C . GLN A 1 208 ? -17.790 -3.231 16.379 1.00 97.75 208 GLN A C 1
ATOM 1563 O O . GLN A 1 208 ? -16.868 -3.682 15.701 1.00 97.75 208 GLN A O 1
ATOM 1568 N N . ALA A 1 209 ? -19.069 -3.327 16.002 1.00 97.44 209 ALA A N 1
ATOM 1569 C CA . ALA A 1 209 ? -19.478 -3.940 14.741 1.00 97.44 209 ALA A CA 1
ATOM 1570 C C . ALA A 1 209 ? -18.938 -3.169 13.523 1.00 97.44 209 ALA A C 1
ATOM 1572 O O . ALA A 1 209 ? -18.498 -3.783 12.548 1.00 97.44 209 ALA A O 1
ATOM 1573 N N . GLU A 1 210 ? -18.921 -1.835 13.587 1.00 97.25 210 GLU A N 1
ATOM 1574 C CA . GLU A 1 210 ? -18.325 -0.998 12.546 1.00 97.25 210 GLU A CA 1
ATOM 1575 C C . GLU A 1 210 ? -16.822 -1.266 12.389 1.00 97.25 210 GLU A C 1
ATOM 1577 O O . GLU A 1 210 ? -16.372 -1.565 11.282 1.00 97.25 210 GLU A O 1
ATOM 1582 N N . VAL A 1 211 ? -16.056 -1.238 13.484 1.00 97.94 211 VAL A N 1
ATOM 1583 C CA . VAL A 1 211 ? -14.612 -1.517 13.462 1.00 97.94 211 VAL A CA 1
ATOM 1584 C C . VAL A 1 211 ? -14.338 -2.922 12.913 1.00 97.94 211 VAL A C 1
ATOM 1586 O O . VAL A 1 211 ? -13.478 -3.093 12.051 1.00 97.94 211 VAL A O 1
ATOM 1589 N N . GLN A 1 212 ? -15.093 -3.938 13.341 1.00 97.06 212 GLN A N 1
ATOM 1590 C CA . GLN A 1 212 ? -14.942 -5.310 12.832 1.00 97.06 212 GLN A CA 1
ATOM 1591 C C . GLN A 1 212 ? -15.210 -5.414 11.323 1.00 97.06 212 GLN A C 1
ATOM 1593 O O . GLN A 1 212 ? -14.503 -6.137 10.612 1.00 97.06 212 GLN A O 1
ATOM 1598 N N . SER A 1 213 ? -16.206 -4.678 10.824 1.00 96.38 213 SER A N 1
ATOM 1599 C CA . SER A 1 213 ? -16.487 -4.581 9.391 1.00 96.38 213 SER A CA 1
ATOM 1600 C C . SER A 1 213 ? -15.327 -3.924 8.637 1.00 96.38 213 SER A C 1
ATOM 1602 O O . SER A 1 213 ? -14.896 -4.429 7.600 1.00 96.38 213 SER A O 1
ATOM 1604 N N . GLN A 1 214 ? -14.767 -2.837 9.172 1.00 96.94 214 GLN A N 1
ATOM 1605 C CA . GLN A 1 214 ? -13.628 -2.151 8.562 1.00 96.94 214 GLN A CA 1
ATOM 1606 C C . GL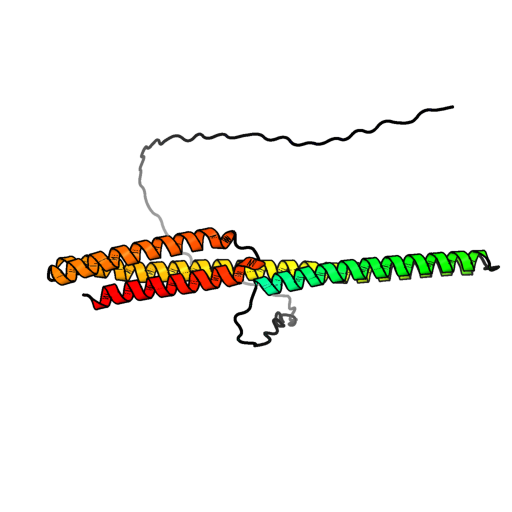N A 1 214 ? -12.373 -3.036 8.528 1.00 96.94 214 GLN A C 1
ATOM 1608 O O . GLN A 1 214 ? -11.766 -3.162 7.466 1.00 96.94 214 GLN A O 1
ATOM 1613 N N . ILE A 1 215 ? -12.050 -3.740 9.622 1.00 96.19 215 ILE A N 1
ATOM 1614 C CA . ILE A 1 215 ? -10.948 -4.720 9.667 1.00 96.19 215 ILE A CA 1
ATOM 1615 C C . ILE A 1 215 ? -11.122 -5.789 8.584 1.00 96.19 215 ILE A C 1
ATOM 1617 O O . ILE A 1 215 ? -10.190 -6.078 7.838 1.00 96.19 215 ILE A O 1
ATOM 1621 N N . SER A 1 216 ? -12.331 -6.339 8.446 1.00 93.50 216 SER A N 1
ATOM 1622 C CA . SER A 1 216 ? -12.621 -7.379 7.447 1.00 93.50 216 SER A CA 1
ATOM 1623 C C . SER A 1 216 ? -12.429 -6.893 6.003 1.00 93.50 216 SER A C 1
ATOM 1625 O O . SER A 1 216 ? -12.193 -7.701 5.105 1.00 93.50 216 SER A O 1
ATOM 1627 N N . ASN A 1 217 ? -12.512 -5.579 5.775 1.00 93.38 217 ASN A N 1
ATOM 1628 C CA . ASN A 1 217 ? -12.336 -4.956 4.467 1.00 93.38 217 ASN A CA 1
ATOM 1629 C C . ASN A 1 217 ? -10.904 -4.452 4.205 1.00 93.38 217 ASN A C 1
ATOM 1631 O O . ASN A 1 217 ? -10.589 -4.191 3.046 1.00 93.38 217 ASN A O 1
ATOM 1635 N N . LEU A 1 218 ? -10.019 -4.379 5.213 1.00 91.44 218 LEU A N 1
ATOM 1636 C CA . LEU A 1 218 ? -8.629 -3.912 5.046 1.00 91.44 218 LEU A CA 1
ATOM 1637 C C . LEU A 1 218 ? -7.854 -4.706 3.986 1.00 91.44 218 LEU A C 1
ATOM 1639 O O . LEU A 1 218 ? -7.086 -4.132 3.215 1.00 91.44 218 LEU A O 1
ATOM 1643 N N . SER A 1 219 ? -8.063 -6.026 3.936 1.00 88.44 219 SER A N 1
ATOM 1644 C CA . SER A 1 219 ? -7.429 -6.931 2.961 1.00 88.44 219 SER A CA 1
ATOM 1645 C C . SER A 1 219 ? -7.805 -6.634 1.509 1.00 88.44 219 SER A C 1
ATOM 1647 O O . SER A 1 219 ? -7.099 -7.048 0.595 1.00 88.44 219 SER A O 1
ATOM 1649 N N . ARG A 1 220 ? -8.904 -5.905 1.290 1.00 89.75 220 ARG A N 1
ATOM 1650 C CA . ARG A 1 220 ? -9.404 -5.532 -0.037 1.00 89.75 220 ARG A CA 1
ATOM 1651 C C . ARG A 1 220 ? -9.012 -4.117 -0.448 1.00 89.75 220 ARG A C 1
ATOM 1653 O O . ARG A 1 220 ? -9.231 -3.766 -1.601 1.00 89.75 220 ARG A O 1
ATOM 1660 N N . SER A 1 221 ? -8.459 -3.318 0.464 1.00 92.56 221 SER A N 1
ATOM 1661 C CA . SER A 1 221 ? -8.067 -1.940 0.174 1.00 92.56 221 SER A CA 1
ATOM 1662 C C . SER A 1 221 ? -6.944 -1.909 -0.855 1.00 92.56 221 SER A C 1
ATOM 1664 O O . SER A 1 221 ? -5.877 -2.495 -0.646 1.00 92.56 221 SER A O 1
ATOM 1666 N N . THR A 1 222 ? -7.186 -1.206 -1.954 1.00 94.19 222 THR A N 1
ATOM 1667 C CA . THR A 1 222 ? -6.180 -0.960 -2.992 1.00 94.19 222 THR A CA 1
ATOM 1668 C C . THR A 1 222 ? -5.137 0.065 -2.524 1.00 94.19 222 THR A C 1
ATOM 1670 O O . THR A 1 222 ? -5.364 0.751 -1.523 1.00 94.19 222 THR A O 1
ATOM 1673 N N . PRO A 1 223 ? -3.999 0.222 -3.233 1.00 93.62 223 PRO A N 1
ATOM 1674 C CA . PRO A 1 223 ? -3.038 1.281 -2.925 1.00 93.62 223 PRO A CA 1
ATOM 1675 C C . PRO A 1 223 ? -3.668 2.682 -2.891 1.00 93.62 223 PRO A C 1
ATOM 1677 O O . PRO A 1 223 ? -3.315 3.486 -2.036 1.00 93.62 223 PRO A O 1
ATOM 1680 N N . ASP A 1 224 ? -4.636 2.958 -3.769 1.00 92.00 224 ASP A N 1
ATOM 1681 C CA . ASP A 1 224 ? -5.319 4.257 -3.839 1.00 92.00 224 ASP A CA 1
ATOM 1682 C C . ASP A 1 224 ? -6.192 4.536 -2.607 1.00 92.00 224 ASP A C 1
ATOM 1684 O O . ASP A 1 224 ? -6.310 5.674 -2.156 1.00 92.00 224 ASP A O 1
ATOM 1688 N N . GLU A 1 225 ? -6.782 3.489 -2.034 1.00 93.75 225 GLU A N 1
ATOM 1689 C CA . GLU A 1 225 ? -7.707 3.585 -0.901 1.00 93.75 225 GLU A CA 1
ATOM 1690 C C . GLU A 1 225 ? -7.005 3.413 0.452 1.00 93.75 225 GLU A C 1
ATOM 1692 O O . GLU A 1 225 ? -7.590 3.720 1.491 1.00 93.75 225 GLU A O 1
ATOM 1697 N N . TRP A 1 226 ? -5.766 2.904 0.462 1.00 93.62 226 TRP A N 1
ATOM 1698 C CA . TRP A 1 226 ? -5.073 2.450 1.671 1.00 93.62 226 TRP A CA 1
ATOM 1699 C C . TRP A 1 226 ? -5.036 3.509 2.776 1.00 93.62 226 TRP A C 1
ATOM 1701 O O . TRP A 1 226 ? -5.409 3.243 3.920 1.00 93.62 226 TRP A O 1
ATOM 1711 N N . THR A 1 227 ? -4.640 4.730 2.426 1.00 91.94 227 THR A N 1
ATOM 1712 C CA . THR A 1 227 ? -4.496 5.832 3.384 1.00 91.94 227 THR A CA 1
ATOM 1713 C C . THR A 1 227 ? -5.830 6.246 3.997 1.00 91.94 227 THR A C 1
ATOM 1715 O O . THR A 1 227 ? -5.903 6.511 5.199 1.00 91.94 227 THR A O 1
ATOM 1718 N N . GLU A 1 228 ? -6.903 6.262 3.204 1.00 92.69 228 GLU A N 1
ATOM 1719 C CA . GLU A 1 228 ? -8.241 6.560 3.712 1.00 92.69 228 GLU A CA 1
ATOM 1720 C C . GLU A 1 228 ? -8.766 5.422 4.593 1.00 92.69 228 GLU A C 1
ATOM 1722 O O . GLU A 1 228 ? -9.270 5.681 5.687 1.00 92.69 228 GLU A O 1
ATOM 1727 N N . ALA A 1 229 ? -8.599 4.169 4.159 1.00 95.12 229 ALA A N 1
ATOM 1728 C CA . ALA A 1 229 ? -9.026 2.990 4.905 1.00 95.12 229 ALA A CA 1
ATOM 1729 C C . ALA A 1 229 ? -8.352 2.913 6.284 1.00 95.12 229 ALA A C 1
ATOM 1731 O O . ALA A 1 229 ? -9.037 2.720 7.291 1.00 95.12 229 ALA A O 1
ATOM 1732 N N . LYS A 1 230 ? -7.034 3.144 6.339 1.00 94.31 230 LYS A N 1
ATOM 1733 C CA . LYS A 1 230 ? -6.269 3.221 7.587 1.00 94.31 230 LYS A CA 1
ATOM 1734 C C . LYS A 1 230 ? -6.787 4.336 8.496 1.00 94.31 230 LYS A C 1
ATOM 1736 O O . LYS A 1 230 ? -7.166 4.072 9.631 1.00 94.31 230 LYS A O 1
ATOM 1741 N N . ALA A 1 231 ? -6.886 5.562 7.981 1.00 94.31 231 ALA A N 1
ATOM 1742 C CA . ALA A 1 231 ? -7.336 6.705 8.775 1.00 94.31 231 ALA A CA 1
ATOM 1743 C C . ALA A 1 231 ? -8.790 6.564 9.258 1.00 94.31 231 ALA A C 1
ATOM 1745 O O . ALA A 1 231 ? -9.159 7.106 10.299 1.00 94.31 231 ALA A O 1
ATOM 1746 N N . LYS A 1 232 ? -9.648 5.885 8.492 1.00 95.62 232 LYS A N 1
ATOM 1747 C CA . LYS A 1 232 ? -11.018 5.576 8.905 1.00 95.62 232 LYS A CA 1
ATOM 1748 C C . LYS A 1 232 ? -11.028 4.581 10.066 1.00 95.62 232 LYS A C 1
ATOM 1750 O O . LYS A 1 232 ? -11.702 4.850 11.057 1.00 95.62 232 LYS A O 1
ATOM 1755 N N . LEU A 1 233 ? -10.244 3.506 9.966 1.00 97.31 233 LEU A N 1
ATOM 1756 C CA . LEU A 1 233 ? -10.120 2.512 11.029 1.00 97.31 233 LEU A CA 1
ATOM 1757 C C . LEU A 1 233 ? -9.556 3.104 12.317 1.00 97.31 233 LEU A C 1
ATOM 1759 O O . LEU A 1 233 ? -10.137 2.876 13.375 1.00 97.31 233 LEU A O 1
ATOM 1763 N N . ASP A 1 234 ? -8.493 3.902 12.224 1.00 96.75 234 ASP A N 1
ATOM 1764 C CA . ASP A 1 234 ? -7.890 4.556 13.389 1.00 96.75 234 ASP A CA 1
ATOM 1765 C C . ASP A 1 234 ? -8.919 5.420 14.136 1.00 96.75 234 ASP A C 1
ATOM 1767 O O . ASP A 1 234 ? -9.089 5.271 15.345 1.00 96.75 234 ASP A O 1
ATOM 1771 N N . ARG A 1 235 ? -9.702 6.237 13.415 1.00 97.44 235 ARG A N 1
ATOM 1772 C CA . ARG A 1 235 ? -10.772 7.050 14.023 1.00 97.44 235 ARG A CA 1
ATOM 1773 C C . ARG A 1 235 ? -11.876 6.200 14.648 1.00 97.44 235 ARG A C 1
ATOM 1775 O O . ARG A 1 235 ? -12.322 6.498 15.751 1.00 97.44 235 ARG A O 1
ATOM 1782 N N . SER A 1 236 ? -12.328 5.146 13.966 1.00 98.00 236 SER A N 1
ATOM 1783 C CA . SER A 1 236 ? -13.367 4.264 14.509 1.00 98.00 236 SER A CA 1
ATOM 1784 C C . SER A 1 236 ? -12.885 3.496 15.748 1.00 98.00 236 SER A C 1
ATOM 1786 O O . SER A 1 236 ? -13.688 3.225 16.643 1.00 98.00 236 SER A O 1
ATOM 1788 N N . LEU A 1 237 ? -11.591 3.170 15.831 1.00 98.25 237 LEU A N 1
ATOM 1789 C CA . LEU A 1 237 ? -10.973 2.606 17.033 1.00 98.25 237 LEU A CA 1
ATOM 1790 C C . LEU A 1 237 ? -10.919 3.629 18.174 1.00 98.25 237 LEU A C 1
ATOM 1792 O O . LEU A 1 237 ? -11.327 3.290 19.284 1.00 98.25 237 LEU A O 1
ATOM 1796 N N . ASP A 1 238 ? -10.508 4.871 17.903 1.00 97.81 238 ASP A N 1
ATOM 1797 C CA . ASP A 1 238 ? -10.518 5.956 18.897 1.00 97.81 238 ASP A CA 1
ATOM 1798 C C . ASP A 1 238 ? -11.941 6.182 19.449 1.00 97.81 238 ASP A C 1
ATOM 1800 O O . ASP A 1 238 ? -12.157 6.267 20.660 1.00 97.81 238 ASP A O 1
ATOM 1804 N N . ASP A 1 239 ? -12.950 6.193 18.571 1.00 97.38 239 ASP A N 1
ATOM 1805 C CA . ASP A 1 239 ? -14.357 6.352 18.950 1.00 97.38 239 ASP A CA 1
ATOM 1806 C C . ASP A 1 239 ? -14.896 5.186 19.793 1.00 97.38 239 ASP A C 1
ATOM 1808 O O . ASP A 1 239 ? -15.773 5.396 20.652 1.00 97.38 239 ASP A O 1
ATOM 1812 N N . LEU A 1 240 ? -14.427 3.962 19.522 1.00 98.06 240 LEU A N 1
ATOM 1813 C CA . LEU A 1 240 ? -14.752 2.755 20.284 1.00 98.06 240 LEU A CA 1
ATOM 1814 C C . LEU A 1 240 ? -14.131 2.819 21.682 1.00 98.06 240 LEU A C 1
ATOM 1816 O O . LEU A 1 240 ? -14.830 2.577 22.669 1.00 98.06 240 LEU A O 1
ATOM 1820 N N . GLU A 1 241 ? -12.853 3.183 21.772 1.00 97.31 241 GLU A N 1
ATOM 1821 C CA . GLU A 1 241 ? -12.123 3.328 23.034 1.00 97.31 241 GLU A CA 1
ATOM 1822 C C . GLU A 1 241 ? -12.718 4.431 23.907 1.00 97.31 241 GLU A C 1
ATOM 1824 O O . GLU A 1 241 ? -13.033 4.173 25.069 1.00 97.31 241 GLU A O 1
ATOM 1829 N N . ALA A 1 242 ? -13.019 5.598 23.334 1.00 96.19 242 ALA A N 1
ATOM 1830 C CA . ALA A 1 242 ? -13.715 6.670 24.040 1.00 96.19 242 ALA A CA 1
ATOM 1831 C C . ALA A 1 242 ? -15.107 6.228 24.534 1.00 96.19 242 ALA A C 1
ATOM 1833 O O . ALA A 1 242 ? -15.597 6.688 25.564 1.00 96.19 242 ALA A O 1
ATOM 1834 N N . SER A 1 243 ? -15.779 5.324 23.810 1.00 94.00 243 SER A N 1
ATOM 1835 C CA . SER A 1 243 ? -17.040 4.733 24.279 1.00 94.00 243 SER A CA 1
ATOM 1836 C C . SER A 1 243 ? -16.842 3.755 25.434 1.00 94.00 243 SER A C 1
ATOM 1838 O O . SER A 1 243 ? -17.694 3.688 26.316 1.00 94.00 243 SER A O 1
ATOM 1840 N N . ALA A 1 244 ? -15.738 3.009 25.439 1.00 94.56 244 ALA A N 1
ATOM 1841 C CA . ALA A 1 244 ? -15.369 2.129 26.541 1.00 94.56 244 ALA A CA 1
ATOM 1842 C C . ALA A 1 244 ? -14.976 2.913 27.802 1.00 94.56 244 ALA A C 1
ATOM 1844 O O . ALA A 1 244 ? -15.236 2.457 28.910 1.00 94.56 244 ALA A O 1
ATOM 1845 N N . GLU A 1 245 ? -14.375 4.092 27.643 1.00 93.88 245 GLU A N 1
ATOM 1846 C CA . GLU A 1 245 ? -14.030 4.991 28.751 1.00 93.88 245 GLU A CA 1
ATOM 1847 C C . GLU A 1 245 ? -15.268 5.628 29.382 1.00 93.88 245 GLU A C 1
ATOM 1849 O O . GLU A 1 245 ? -15.423 5.554 30.597 1.00 93.88 245 GLU A O 1
ATOM 1854 N N . ARG A 1 246 ? -16.223 6.118 28.580 1.00 92.06 246 ARG A N 1
ATOM 1855 C CA . ARG A 1 246 ? -17.517 6.600 29.104 1.00 92.06 246 ARG A CA 1
ATOM 1856 C C . ARG A 1 246 ? -18.283 5.536 29.892 1.00 92.06 246 ARG A C 1
ATOM 1858 O O . ARG A 1 246 ? -18.990 5.856 30.843 1.00 92.06 246 ARG A O 1
ATOM 1865 N N . LEU A 1 247 ? -18.160 4.266 29.496 1.00 90.88 247 LEU A N 1
ATOM 1866 C CA . LEU A 1 247 ? -18.745 3.150 30.240 1.00 90.88 247 LEU A CA 1
ATOM 1867 C C . LEU A 1 247 ? -18.128 2.986 31.631 1.00 90.88 247 LEU A C 1
ATOM 1869 O O . LEU A 1 247 ? -18.846 2.599 32.549 1.00 90.88 247 LEU A O 1
ATOM 1873 N N . ASP A 1 248 ? -16.835 3.271 31.777 1.00 86.06 248 ASP A N 1
ATOM 1874 C CA . ASP A 1 248 ? -16.128 3.221 33.058 1.00 86.06 248 ASP A CA 1
ATOM 1875 C C . ASP A 1 248 ? -16.459 4.441 33.935 1.00 86.06 248 ASP A C 1
ATOM 1877 O O . ASP A 1 248 ? -16.697 4.294 35.130 1.00 86.06 248 ASP A O 1
ATOM 1881 N N . GLU A 1 249 ? -16.589 5.631 33.338 1.00 87.19 249 GLU A N 1
ATOM 1882 C CA . GLU A 1 249 ? -16.962 6.873 34.039 1.00 87.19 249 GLU A CA 1
ATOM 1883 C C . GLU A 1 249 ? -18.374 6.845 34.659 1.00 87.19 249 GLU A C 1
ATOM 1885 O O . GLU A 1 249 ? -18.637 7.529 35.650 1.00 87.19 249 GLU A O 1
ATOM 1890 N N . GLU A 1 250 ? -19.308 6.079 34.084 1.00 82.50 250 GLU A N 1
ATOM 1891 C CA . GLU A 1 250 ? -20.695 5.999 34.574 1.00 82.50 250 GLU A CA 1
ATOM 1892 C C . GLU A 1 250 ? -20.891 5.008 35.741 1.00 82.50 250 GLU A C 1
ATOM 1894 O O . GLU A 1 250 ? -21.953 5.013 36.387 1.00 82.50 250 GLU A O 1
ATOM 1899 N N . LEU A 1 251 ? -19.881 4.185 36.051 1.00 80.00 251 LEU A N 1
ATOM 1900 C CA . LEU A 1 251 ? -19.884 3.260 37.194 1.00 80.00 251 LEU A CA 1
ATOM 1901 C C . LEU A 1 251 ? -19.907 4.014 38.530 1.00 80.00 251 LEU A C 1
ATOM 1903 O O . LEU A 1 251 ? -20.792 3.703 39.366 1.00 80.00 251 LEU A O 1
#

Radius of gyration: 35.07 Å; chains: 1; bounding box: 73×63×101 Å

pLDDT: mean 77.86, std 25.01, range [31.45, 98.25]

Sequence (251 aa):
MALLPCRADTSIRATLGDRLGTPAAARERGASDGTSIGADGELNPPTPRGQTMKLERLAVVTALALSAAACAADRGKQVKSAEAELTSEEQEARAKQKELEAKQEAERARAQRKTMTEEERADLQRKQTAEHAETMAEGEKGVAEAKKDVTTAYAEMELERTKLEADAKERITKANAKAVEAKNKSATIPSNKRAKINAELKNFNSKQAEVQSQISNLSRSTPDEWTEAKAKLDRSLDDLEASAERLDEEL

Secondary structure (DSSP, 8-state):
----------------------------------------------------------------------S---HHHHHHHHHHHHHHHHHHHHHHHHHHHHHHHHHHHHHHHS---HHHHHHHHHHHHHHHHHHHHHHHHHHHHHHHHHHHHHHHHHHHHHHHHHHHHHHHHHHHHHHHHHHHHTTTS-HHHHHHHHHHHHHHHHHHHHHHHHHHHHTT--TTTHHHHHHHHHHHHHHHHHHHHHHHHT-

Foldseek 3Di:
DDDDDDDDDDDDDDDDDDDDDDDDDDDDDDDDDDDDDDDDDDDDDDDDDDDDDDDDDDDDPDDPPPPDDPPPPLLLVQLVVLVVQLVVLLVVLVVLLVVLVVVLVVVVVVVVVDPDDPVRVVVSVVVSVVVNVVSNVVSVVSNVVSVVSSVVSVVVLVVVLVVLLVVLVVLLVVLVVLLVVLQVVLVVDDPVLVVVLVVLSVVLVVLSVVLVVLNVCQVVQHSVCNVVSSVVNVVSSVVNNVSSVVSVVSD